Protein AF-A0A834J464-F1 (afdb_monomer_lite)

Secondary structure (DSSP, 8-state):
-HHHHHHHHHHHHHHHHHHHHHHHHHHTT--TTS--HHHHHHHHHHHHHHHHHHHHHHHHS---HHHHHHHHHHHHHHHHHHHHHHHHHHTHHHHHHHHHHHHHHHHH---SSHHHHHHHHHHTTHHHHHHHHHHHHHHHHHHHHHHHHHHHHHHHHTS-------SGGGTHHHHHHHHHHHHHHHHHHH--

Sequence (192 aa):
MEKDSIEEVGIANVQRSFLWSSRLLRCMGVWPLKNYFPIFLFFFTYLSIHCSLTLAQLFSAPKTMENVISNVAENILLTMTLTKITITRINREALRKLFLEIKEYALTEKYETAEEKLTFLNYTKLPPFFIAMIGCSMSLEEVLYYSSRLMEGIESGILSYTDTCSCIHLQACNSCQTVLIFLIRLSATIRN

Organism: Vespula vulgaris (NCBI:txid7454)

Structure (mmCIF, N/CA/C/O backbone):
data_AF-A0A834J464-F1
#
_entry.id   AF-A0A834J464-F1
#
loop_
_atom_site.group_PDB
_atom_site.id
_atom_site.type_symbol
_atom_site.label_atom_id
_atom_site.label_alt_id
_atom_site.label_comp_id
_atom_site.label_asym_id
_atom_site.label_entity_id
_atom_site.label_seq_id
_atom_site.pdbx_PDB_ins_code
_atom_site.Cartn_x
_atom_site.Cartn_y
_atom_site.Cartn_z
_atom_site.occupancy
_atom_site.B_iso_or_equiv
_atom_site.auth_seq_id
_atom_site.auth_comp_id
_atom_site.auth_asym_id
_atom_site.auth_atom_id
_atom_site.pdbx_PDB_model_num
ATOM 1 N N . MET A 1 1 ? -21.422 21.476 24.548 1.00 51.22 1 MET A N 1
ATOM 2 C CA . MET A 1 1 ? -21.428 22.183 23.251 1.00 51.22 1 MET A CA 1
ATOM 3 C C . MET A 1 1 ? -20.084 22.112 22.536 1.00 51.22 1 MET A C 1
ATOM 5 O O . MET A 1 1 ? -20.049 21.499 21.486 1.00 51.22 1 MET A O 1
ATOM 9 N N . GLU A 1 2 ? -18.976 22.648 23.067 1.00 58.34 2 GLU A N 1
ATOM 10 C CA . GLU A 1 2 ? -17.661 22.533 22.387 1.00 58.34 2 GLU A CA 1
ATOM 11 C C . GLU A 1 2 ? -17.033 21.129 22.483 1.00 58.34 2 GLU A C 1
ATOM 13 O O . GLU A 1 2 ? -16.322 20.687 21.590 1.00 58.34 2 GLU A O 1
ATOM 18 N N . LYS A 1 3 ? -17.343 20.382 23.547 1.00 58.94 3 LYS A N 1
ATOM 19 C CA . LYS A 1 3 ? -16.858 19.004 23.720 1.00 58.94 3 LYS A CA 1
ATOM 20 C C . LYS A 1 3 ? -17.533 18.015 22.757 1.00 58.94 3 LYS A C 1
ATOM 22 O O . LYS A 1 3 ? -16.874 17.103 22.272 1.00 58.94 3 LYS A O 1
ATOM 27 N N . ASP A 1 4 ? -18.805 18.258 22.441 1.00 60.88 4 ASP A N 1
ATOM 28 C CA . ASP A 1 4 ? -19.622 17.397 21.576 1.00 60.88 4 ASP A CA 1
ATOM 29 C C . ASP A 1 4 ? -19.244 17.569 20.093 1.00 60.88 4 ASP A C 1
ATOM 31 O O . ASP A 1 4 ? -19.208 16.601 19.339 1.00 60.88 4 ASP A O 1
ATOM 35 N N . SER A 1 5 ? -18.859 18.784 19.678 1.00 63.22 5 SER A N 1
ATOM 36 C CA . SER A 1 5 ? -18.420 19.048 18.300 1.00 63.22 5 SER A CA 1
ATOM 37 C C . SER A 1 5 ? -17.050 18.441 17.982 1.00 63.22 5 SER A C 1
ATOM 39 O O . SER A 1 5 ? -16.821 17.966 16.870 1.00 63.22 5 SER A O 1
ATOM 41 N N . ILE A 1 6 ? -16.126 18.415 18.948 1.00 68.31 6 ILE A N 1
ATOM 42 C CA . ILE A 1 6 ? -14.796 17.805 18.775 1.00 68.31 6 ILE A CA 1
ATOM 43 C C . ILE A 1 6 ? -14.910 16.287 18.593 1.00 68.31 6 ILE A C 1
ATOM 45 O O . ILE A 1 6 ? -14.170 15.693 17.804 1.00 68.31 6 ILE A O 1
ATOM 49 N N . GLU A 1 7 ? -15.837 15.668 19.314 1.00 69.50 7 GLU A N 1
ATOM 50 C CA . GLU A 1 7 ? -16.115 14.241 19.233 1.00 69.50 7 GLU A CA 1
ATOM 51 C C . GLU A 1 7 ? -16.725 13.844 17.885 1.00 69.50 7 GLU A C 1
ATOM 53 O O . GLU A 1 7 ? -16.204 12.949 17.214 1.00 69.50 7 GLU A O 1
ATOM 58 N N . GLU A 1 8 ? -17.750 14.568 17.434 1.00 71.94 8 GLU A N 1
ATOM 59 C CA . GLU A 1 8 ? -18.397 14.317 16.145 1.00 71.94 8 GLU A CA 1
ATOM 60 C C . GLU A 1 8 ? -17.400 14.443 14.975 1.00 71.94 8 GLU A C 1
ATOM 62 O O . GLU A 1 8 ? -17.332 13.582 14.089 1.00 71.94 8 GLU A O 1
ATOM 67 N N . VAL A 1 9 ? -16.533 15.462 15.018 1.00 73.62 9 VAL A N 1
ATOM 68 C CA . VAL A 1 9 ? -15.454 15.659 14.035 1.00 73.62 9 VAL A CA 1
ATOM 69 C C . VAL A 1 9 ? -14.420 14.528 14.091 1.00 73.62 9 VAL A C 1
ATOM 71 O O . VAL A 1 9 ? -13.913 14.093 13.052 1.00 73.62 9 VAL A O 1
ATOM 74 N N . GLY A 1 10 ? -14.098 14.026 15.283 1.00 70.81 10 GLY A N 1
ATOM 75 C CA . GLY A 1 10 ? -13.187 12.900 15.464 1.00 70.81 10 GLY A CA 1
ATOM 76 C C . GLY A 1 10 ? -13.692 11.627 14.794 1.00 70.81 10 GLY A C 1
ATOM 77 O O . GLY A 1 10 ? -12.977 11.037 13.980 1.00 70.81 10 GLY A O 1
ATOM 78 N N . ILE A 1 11 ? -14.942 11.250 15.064 1.00 73.06 11 ILE A N 1
ATOM 79 C CA . ILE A 1 11 ? -15.581 10.056 14.493 1.00 73.06 11 ILE A CA 1
ATOM 80 C C . ILE A 1 11 ? -15.679 10.173 12.964 1.00 73.06 11 ILE A C 1
ATOM 82 O O . ILE A 1 11 ? -15.339 9.227 12.242 1.00 73.06 11 ILE A O 1
ATOM 86 N N . ALA A 1 12 ? -16.048 11.348 12.443 1.00 77.25 12 ALA A N 1
ATOM 87 C CA . ALA A 1 12 ? -16.080 11.605 11.002 1.00 77.25 12 ALA A CA 1
ATOM 88 C C . ALA A 1 12 ? -14.697 11.427 10.340 1.00 77.25 12 ALA A C 1
ATOM 90 O O . ALA A 1 12 ? -14.591 10.867 9.242 1.00 77.25 12 ALA A O 1
ATOM 91 N N . ASN A 1 13 ? -13.618 11.835 11.016 1.00 75.62 13 ASN A N 1
ATOM 92 C CA . ASN A 1 13 ? -12.248 11.649 10.532 1.00 75.62 13 ASN A CA 1
ATOM 93 C C . ASN A 1 13 ? -11.803 10.177 10.538 1.00 75.62 13 ASN A C 1
ATOM 95 O O . ASN A 1 13 ? -11.143 9.753 9.579 1.00 75.62 13 ASN A O 1
ATOM 99 N N . VAL A 1 14 ? -12.203 9.378 11.542 1.00 74.00 14 VAL A N 1
ATOM 100 C CA . VAL A 1 14 ? -11.990 7.913 11.542 1.00 74.00 14 VAL A CA 1
ATOM 101 C C . VAL A 1 14 ? -12.625 7.313 10.286 1.00 74.00 14 VAL A C 1
ATOM 103 O O . VAL A 1 14 ? -11.970 6.608 9.512 1.00 74.00 14 VAL A O 1
ATOM 106 N N . GLN A 1 15 ? -13.905 7.622 10.058 1.00 79.06 15 GLN A N 1
ATOM 107 C CA . GLN A 1 15 ? -14.685 7.069 8.953 1.00 79.06 15 GLN A CA 1
ATOM 108 C C . GLN A 1 15 ? -14.104 7.467 7.597 1.00 79.06 15 GLN A C 1
ATOM 110 O O . GLN A 1 15 ? -13.970 6.625 6.706 1.00 79.06 15 GLN A O 1
ATOM 115 N N . ARG A 1 16 ? -13.707 8.735 7.447 1.00 79.12 16 ARG A N 1
ATOM 116 C CA . ARG A 1 16 ? -13.077 9.252 6.230 1.00 79.12 16 ARG A CA 1
ATOM 117 C C . ARG A 1 16 ? -11.750 8.547 5.954 1.00 79.12 16 ARG A C 1
ATOM 119 O O . ARG A 1 16 ? -11.542 8.066 4.841 1.00 79.12 16 ARG A O 1
ATOM 126 N N . SER A 1 17 ? -10.881 8.426 6.954 1.00 75.81 17 SER A N 1
ATOM 127 C CA . SER A 1 17 ? -9.580 7.754 6.817 1.00 75.81 17 SER A CA 1
ATOM 128 C C . SER A 1 17 ? -9.744 6.283 6.439 1.00 75.81 17 SER A C 1
ATOM 130 O O . SER A 1 17 ? -9.072 5.782 5.531 1.00 75.81 17 SER A O 1
ATOM 132 N N . PHE A 1 18 ? -10.701 5.603 7.070 1.00 78.19 18 PHE A N 1
ATOM 133 C CA . PHE A 1 18 ? -11.043 4.224 6.753 1.00 78.19 18 PHE A CA 1
ATOM 134 C C . PHE A 1 18 ? -11.598 4.080 5.331 1.00 78.19 18 PHE A C 1
ATOM 136 O O . PHE A 1 18 ? -11.204 3.165 4.609 1.00 78.19 18 PHE A O 1
ATOM 143 N N . LEU A 1 19 ? -12.465 4.994 4.887 1.00 81.38 19 LEU A N 1
ATOM 144 C CA . LEU A 1 19 ? -13.024 4.991 3.535 1.00 81.38 19 LEU A CA 1
ATOM 145 C C . LEU A 1 19 ? -11.939 5.178 2.469 1.00 81.38 19 LEU A C 1
ATOM 147 O O . LEU A 1 19 ? -11.927 4.446 1.479 1.00 81.38 19 LEU A O 1
ATOM 151 N N . TRP A 1 20 ? -11.021 6.125 2.666 1.00 75.44 20 TRP A N 1
ATOM 152 C CA . TRP A 1 20 ? -9.911 6.366 1.742 1.00 75.44 20 TRP A CA 1
ATOM 153 C C . TRP A 1 20 ? -8.958 5.178 1.672 1.00 75.44 20 TRP A C 1
ATOM 155 O O . TRP A 1 20 ? -8.660 4.691 0.581 1.00 75.44 20 TRP A O 1
ATOM 165 N N . SER A 1 21 ? -8.571 4.645 2.830 1.00 78.56 21 SER A N 1
ATOM 166 C CA . SER A 1 21 ? -7.720 3.455 2.918 1.00 78.56 21 SER A CA 1
ATOM 167 C C . SER A 1 21 ? -8.393 2.243 2.265 1.00 78.56 21 SER A C 1
ATOM 169 O O . SER A 1 21 ? -7.759 1.498 1.518 1.00 78.56 21 SER A O 1
ATOM 171 N N . SER A 1 22 ? -9.706 2.092 2.472 1.00 78.75 22 SER A N 1
ATOM 172 C CA . SER A 1 22 ? -10.529 1.060 1.840 1.00 78.75 22 SER A CA 1
ATOM 173 C C . SER A 1 22 ? -10.553 1.185 0.331 1.00 78.75 22 SER A C 1
ATOM 175 O O . SER A 1 22 ? -10.376 0.185 -0.360 1.00 78.75 22 SER A O 1
ATOM 177 N N . ARG A 1 23 ? -10.736 2.397 -0.199 1.00 79.38 23 ARG A N 1
ATOM 178 C CA . ARG A 1 23 ? -10.746 2.641 -1.644 1.00 79.38 23 ARG A CA 1
ATOM 179 C C . ARG A 1 23 ? -9.396 2.304 -2.272 1.00 79.38 23 ARG A C 1
ATOM 181 O O . ARG A 1 23 ? -9.382 1.536 -3.228 1.00 79.38 23 ARG A O 1
ATOM 188 N N . LEU A 1 24 ? -8.290 2.783 -1.702 1.00 73.06 24 LEU A N 1
ATOM 189 C CA . LEU A 1 24 ? -6.939 2.530 -2.221 1.00 73.06 24 LEU A CA 1
ATOM 190 C C . LEU A 1 24 ? -6.596 1.034 -2.230 1.00 73.06 24 LEU A C 1
ATOM 192 O O . LEU A 1 24 ? -6.260 0.464 -3.269 1.00 73.06 24 LEU A O 1
ATOM 196 N N . LEU A 1 25 ? -6.770 0.362 -1.093 1.00 75.56 25 LEU A N 1
ATOM 197 C CA . LEU A 1 25 ? -6.473 -1.066 -0.974 1.00 75.56 25 LEU A CA 1
ATOM 198 C C . LEU A 1 25 ? -7.442 -1.937 -1.783 1.00 75.56 25 LEU A C 1
ATOM 200 O O . LEU A 1 25 ? -7.075 -3.031 -2.210 1.00 75.56 25 LEU A O 1
ATOM 204 N N . ARG A 1 26 ? -8.679 -1.483 -2.011 1.00 78.00 26 ARG A N 1
ATOM 205 C CA . ARG A 1 26 ? -9.646 -2.177 -2.872 1.00 78.00 26 ARG A CA 1
ATOM 206 C C . ARG A 1 26 ? -9.304 -2.023 -4.348 1.00 78.00 26 ARG A C 1
ATOM 208 O O . ARG A 1 26 ? -9.445 -3.006 -5.067 1.00 78.00 26 ARG A O 1
ATOM 215 N N . CYS A 1 27 ? -8.825 -0.854 -4.777 1.00 71.44 27 CYS A N 1
ATOM 216 C CA . CYS A 1 27 ? -8.295 -0.651 -6.126 1.00 71.44 27 CYS A CA 1
ATOM 217 C C . CYS A 1 27 ? -7.134 -1.609 -6.407 1.00 71.44 27 CYS A C 1
ATOM 219 O O . CYS A 1 27 ? -7.156 -2.278 -7.428 1.00 71.44 27 CYS A O 1
ATOM 221 N N . MET A 1 28 ? -6.204 -1.776 -5.463 1.00 67.75 28 MET A N 1
ATOM 222 C CA . MET A 1 28 ? -5.104 -2.748 -5.580 1.00 67.75 28 MET A CA 1
ATOM 223 C C . MET A 1 28 ? -5.540 -4.212 -5.362 1.00 67.75 28 MET A C 1
ATOM 225 O O . MET A 1 28 ? -4.741 -5.138 -5.480 1.00 67.75 28 MET A O 1
ATOM 229 N N . GLY A 1 29 ? -6.801 -4.452 -4.990 1.00 73.69 29 GLY A N 1
ATOM 230 C CA . GLY A 1 29 ? -7.315 -5.782 -4.674 1.00 73.69 29 GLY A CA 1
ATOM 231 C C . GLY A 1 29 ? -6.761 -6.389 -3.381 1.00 73.69 29 GLY A C 1
ATOM 232 O O . GLY A 1 29 ? -6.979 -7.570 -3.148 1.00 73.69 29 GLY A O 1
ATOM 233 N N . VAL A 1 30 ? -6.068 -5.638 -2.522 1.00 78.38 30 VAL A N 1
ATOM 234 C CA . VAL A 1 30 ? -5.423 -6.126 -1.281 1.00 78.38 30 VAL A CA 1
ATOM 235 C C . VAL A 1 30 ? -6.331 -5.972 -0.045 1.00 78.38 30 VAL A C 1
ATOM 237 O O . VAL A 1 30 ? -6.006 -6.442 1.041 1.00 78.38 30 VAL A O 1
ATOM 240 N N . TRP A 1 31 ? -7.505 -5.349 -0.191 1.00 78.25 31 TRP A N 1
ATOM 241 C CA . TRP A 1 31 ? -8.399 -5.048 0.932 1.00 78.25 31 TRP A CA 1
ATOM 242 C C . TRP A 1 31 ? -8.771 -6.284 1.785 1.00 78.25 31 TRP A C 1
ATOM 244 O O . TRP A 1 31 ? -9.315 -7.259 1.257 1.00 78.25 31 TRP A O 1
ATOM 254 N N . PRO A 1 32 ? -8.556 -6.257 3.117 1.00 71.19 32 PRO A N 1
ATOM 255 C CA . PRO A 1 32 ? -8.724 -7.438 3.959 1.00 71.19 32 PRO A CA 1
ATOM 256 C C . PRO A 1 32 ? -10.185 -7.871 4.138 1.00 71.19 32 PRO A C 1
ATOM 258 O O . PRO A 1 32 ? -10.465 -9.070 4.178 1.00 71.19 32 PRO A O 1
ATOM 261 N N . LEU A 1 33 ? -11.138 -6.934 4.178 1.00 70.31 33 LEU A N 1
ATOM 262 C CA . LEU A 1 33 ? -12.542 -7.242 4.493 1.00 70.31 33 LEU A CA 1
ATOM 263 C C . LEU A 1 33 ? -13.317 -7.903 3.346 1.00 70.31 33 LEU A C 1
ATOM 265 O O . LEU A 1 33 ? -14.321 -8.560 3.598 1.00 70.31 33 LEU A O 1
ATOM 269 N N . LYS A 1 34 ? -12.876 -7.763 2.091 1.00 71.31 34 LYS A N 1
ATOM 270 C CA . LYS A 1 34 ? -13.539 -8.399 0.945 1.00 71.31 34 LYS A CA 1
ATOM 271 C C . LYS A 1 34 ? -12.509 -8.909 -0.048 1.00 71.31 34 LYS A C 1
ATOM 273 O O . LYS A 1 34 ? -11.662 -8.151 -0.504 1.00 71.31 34 LYS A O 1
ATOM 278 N N . ASN A 1 35 ? -12.593 -10.197 -0.377 1.00 68.44 35 ASN A N 1
ATOM 279 C CA . ASN A 1 35 ? -11.627 -10.820 -1.269 1.00 68.44 35 ASN A CA 1
ATOM 280 C C . ASN A 1 35 ? -11.938 -10.449 -2.721 1.00 68.44 35 ASN A C 1
ATOM 282 O O . ASN A 1 35 ? -12.962 -10.863 -3.259 1.00 68.44 35 ASN A O 1
ATOM 286 N N . TYR A 1 36 ? -11.037 -9.708 -3.356 1.00 74.12 36 TYR A N 1
ATOM 287 C CA . TYR A 1 36 ? -11.054 -9.474 -4.798 1.00 74.12 36 TYR A CA 1
ATOM 288 C C . TYR A 1 36 ? -9.878 -10.212 -5.431 1.00 74.12 36 TYR A C 1
ATOM 290 O O . TYR A 1 36 ? -8.878 -9.610 -5.813 1.00 74.12 36 TYR A O 1
ATOM 298 N N . PHE A 1 37 ? -9.986 -11.541 -5.486 1.00 76.06 37 PHE A N 1
ATOM 299 C CA . PHE A 1 37 ? -8.953 -12.406 -6.054 1.00 76.06 37 PHE A CA 1
ATOM 300 C C . PHE A 1 37 ? -8.547 -12.043 -7.499 1.00 76.06 37 PHE A C 1
ATOM 302 O O . PHE A 1 37 ? -7.346 -11.926 -7.730 1.00 76.06 37 PHE A O 1
ATOM 309 N N . PRO A 1 38 ? -9.469 -11.778 -8.454 1.00 78.44 38 PRO A N 1
ATOM 310 C CA . PRO A 1 38 ? -9.065 -11.487 -9.834 1.00 78.44 38 PRO A CA 1
ATOM 311 C C . PRO A 1 38 ? -8.317 -10.155 -9.970 1.00 78.44 38 PRO A C 1
ATOM 313 O O . PRO A 1 38 ? -7.338 -10.074 -10.701 1.00 78.44 38 PRO A O 1
ATOM 316 N N . ILE A 1 39 ? -8.731 -9.128 -9.220 1.00 80.81 39 ILE A N 1
ATOM 317 C CA . ILE A 1 39 ? -8.074 -7.811 -9.226 1.00 80.81 39 ILE A CA 1
ATOM 318 C C . ILE A 1 39 ? -6.657 -7.933 -8.663 1.00 80.81 39 ILE A C 1
ATOM 320 O O . ILE A 1 39 ? -5.705 -7.431 -9.246 1.00 80.81 39 ILE A O 1
ATOM 324 N N . PHE A 1 40 ? -6.504 -8.658 -7.556 1.00 81.38 40 PHE A N 1
ATOM 325 C CA . PHE A 1 40 ? -5.192 -8.913 -6.979 1.00 81.38 40 PHE A CA 1
ATOM 326 C C . PHE A 1 40 ? -4.278 -9.697 -7.912 1.00 81.38 40 PHE A C 1
ATOM 328 O O . PHE A 1 40 ? -3.120 -9.328 -8.054 1.00 81.38 40 PHE A O 1
ATOM 335 N N . LEU A 1 41 ? -4.788 -10.751 -8.553 1.00 83.88 41 LEU A N 1
ATOM 336 C CA . LEU A 1 41 ? -3.996 -11.542 -9.486 1.00 83.88 41 LEU A CA 1
ATOM 337 C C . LEU A 1 41 ? -3.508 -10.676 -10.654 1.00 83.88 41 LEU A C 1
ATOM 339 O O . LEU A 1 41 ? -2.336 -10.745 -11.013 1.00 83.88 41 LEU A O 1
ATOM 343 N N . PHE A 1 42 ? -4.370 -9.810 -11.190 1.00 85.69 42 PHE A N 1
ATOM 344 C CA . PHE A 1 42 ? -3.992 -8.849 -12.224 1.00 85.69 42 PHE A CA 1
ATOM 345 C C . PHE A 1 42 ? -2.849 -7.926 -11.767 1.00 85.69 42 PHE A C 1
ATOM 347 O O . PHE A 1 42 ? -1.805 -7.886 -12.410 1.00 85.69 42 PHE A O 1
ATOM 354 N N . PHE A 1 43 ? -2.988 -7.248 -10.624 1.00 82.00 43 PHE A N 1
ATOM 355 C CA . PHE A 1 43 ? -1.931 -6.358 -10.122 1.00 82.00 43 PHE A CA 1
ATOM 356 C C . PHE A 1 43 ? -0.646 -7.098 -9.740 1.00 82.00 43 PHE A C 1
ATOM 358 O O . PHE A 1 43 ? 0.449 -6.598 -9.984 1.00 82.00 43 PHE A O 1
ATOM 365 N N . PHE A 1 44 ? -0.763 -8.290 -9.158 1.00 84.38 44 PHE A N 1
ATOM 366 C CA . PHE A 1 44 ? 0.383 -9.097 -8.760 1.00 84.38 44 PHE A CA 1
ATOM 367 C C . PHE A 1 44 ? 1.176 -9.566 -9.981 1.00 84.38 44 PHE A C 1
ATOM 369 O O . PHE A 1 44 ? 2.377 -9.335 -10.049 1.00 84.38 44 PHE A O 1
ATOM 376 N N . THR A 1 45 ? 0.501 -10.148 -10.976 1.00 87.31 45 THR A N 1
ATOM 377 C CA . THR A 1 45 ? 1.144 -10.570 -12.231 1.00 87.31 45 THR A CA 1
ATOM 378 C C . THR A 1 45 ? 1.754 -9.390 -12.984 1.00 87.31 45 THR A C 1
ATOM 380 O O . THR A 1 45 ? 2.891 -9.499 -13.435 1.00 87.31 45 THR A O 1
ATOM 383 N N . TYR A 1 46 ? 1.065 -8.246 -13.046 1.00 85.31 46 TYR A N 1
ATOM 384 C CA . TYR A 1 46 ? 1.604 -7.010 -13.614 1.00 85.31 46 TYR A CA 1
ATOM 385 C C . TYR A 1 46 ? 2.921 -6.601 -12.938 1.00 85.31 46 TYR A C 1
ATOM 387 O O . TYR A 1 46 ? 3.935 -6.428 -13.613 1.00 85.31 46 TYR A O 1
ATOM 395 N N . LEU A 1 47 ? 2.946 -6.526 -11.603 1.00 84.00 47 LEU A N 1
ATOM 396 C CA . LEU A 1 47 ? 4.158 -6.183 -10.853 1.00 84.00 47 LEU A CA 1
ATOM 397 C C . LEU A 1 47 ? 5.269 -7.231 -11.011 1.00 84.00 47 LEU A C 1
ATOM 399 O O . LEU A 1 47 ? 6.438 -6.865 -11.096 1.00 84.00 47 LEU A O 1
ATOM 403 N N . SER A 1 48 ? 4.934 -8.522 -11.088 1.00 86.19 48 SER A N 1
ATOM 404 C CA . SER A 1 48 ? 5.913 -9.590 -11.328 1.00 86.19 48 SER A CA 1
ATOM 405 C C . SER A 1 48 ? 6.553 -9.503 -12.715 1.00 86.19 48 SER A C 1
ATOM 407 O O . SER A 1 48 ? 7.764 -9.692 -12.839 1.00 86.19 48 SER A O 1
ATOM 409 N N . ILE A 1 49 ? 5.772 -9.182 -13.751 1.00 88.56 49 ILE A N 1
ATOM 410 C CA . ILE A 1 49 ? 6.291 -8.953 -15.107 1.00 88.56 49 ILE A CA 1
ATOM 411 C C . ILE A 1 49 ? 7.231 -7.747 -15.101 1.00 88.56 49 ILE A C 1
ATOM 413 O O . ILE A 1 49 ? 8.349 -7.846 -15.603 1.00 88.56 49 ILE A O 1
ATOM 417 N N . HIS A 1 50 ? 6.820 -6.642 -14.473 1.00 82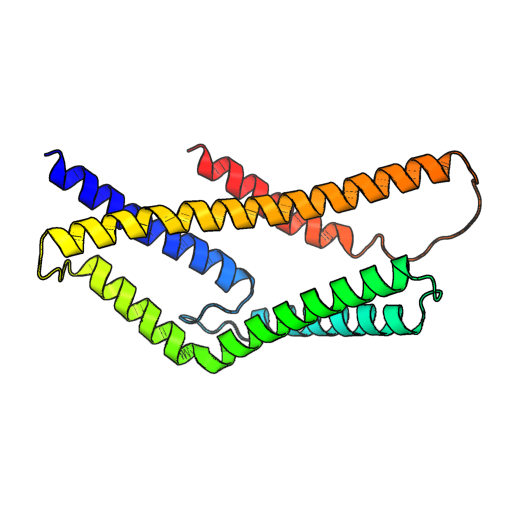.56 50 HIS A N 1
ATOM 418 C CA . HIS A 1 50 ? 7.652 -5.446 -14.344 1.00 82.56 50 HIS A CA 1
ATOM 419 C C . HIS A 1 50 ? 8.969 -5.727 -13.617 1.00 82.56 50 HIS A C 1
ATOM 421 O O . HIS A 1 50 ? 10.023 -5.362 -14.124 1.00 82.56 50 HIS A O 1
ATOM 427 N N . CYS A 1 51 ? 8.926 -6.448 -12.496 1.00 84.19 51 CYS A N 1
ATOM 428 C CA . CYS A 1 51 ? 10.123 -6.838 -11.754 1.00 84.19 51 CYS A CA 1
ATOM 429 C C . CYS A 1 51 ? 11.061 -7.737 -12.581 1.00 84.19 51 CYS A C 1
ATOM 431 O O . CYS A 1 51 ? 12.279 -7.633 -12.478 1.00 84.19 51 CYS A O 1
ATOM 433 N N . SER A 1 52 ? 10.505 -8.621 -13.416 1.00 87.38 52 SER A N 1
ATOM 434 C CA . SER A 1 52 ? 11.302 -9.484 -14.301 1.00 87.38 52 SER A CA 1
ATOM 435 C C . SER A 1 52 ? 11.970 -8.676 -15.417 1.00 87.38 52 SER 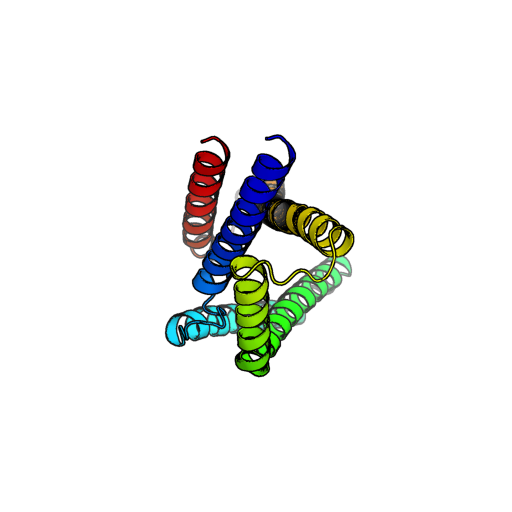A C 1
ATOM 437 O O . SER A 1 52 ? 13.119 -8.938 -15.772 1.00 87.38 52 SER A O 1
ATOM 439 N N . LEU A 1 53 ? 11.268 -7.670 -15.948 1.00 84.94 53 LEU A N 1
ATOM 440 C CA . LEU A 1 53 ? 11.780 -6.780 -16.987 1.00 84.94 53 LEU A CA 1
ATOM 441 C C . LEU A 1 53 ? 12.913 -5.886 -16.466 1.00 84.94 53 LEU A C 1
ATOM 443 O O . LEU A 1 53 ? 13.959 -5.805 -17.108 1.00 84.94 53 LEU A O 1
ATOM 447 N N . THR A 1 54 ? 12.750 -5.276 -15.290 1.00 81.06 54 THR A N 1
ATOM 448 C CA . THR A 1 54 ? 13.794 -4.450 -14.656 1.00 81.06 54 THR A CA 1
ATOM 449 C C . THR A 1 54 ? 15.011 -5.275 -14.246 1.00 81.06 54 THR A C 1
ATOM 451 O O . THR A 1 54 ? 16.147 -4.799 -14.302 1.00 81.06 54 THR A O 1
ATOM 454 N N . LEU A 1 55 ? 14.811 -6.542 -13.882 1.00 84.38 55 LEU A N 1
ATOM 455 C CA . LEU A 1 55 ? 15.906 -7.473 -13.631 1.00 84.38 55 LEU A CA 1
ATOM 456 C C . LEU A 1 55 ? 16.665 -7.806 -14.929 1.00 84.38 55 LEU A C 1
ATOM 458 O O . LEU A 1 55 ? 17.893 -7.795 -14.949 1.00 84.38 55 LEU A O 1
ATOM 462 N N . ALA A 1 56 ? 15.955 -8.056 -16.032 1.00 84.31 56 ALA A N 1
ATOM 463 C CA . ALA A 1 56 ? 16.572 -8.298 -17.338 1.00 84.31 56 ALA A CA 1
ATOM 464 C C . ALA A 1 56 ? 17.356 -7.073 -17.846 1.00 84.31 56 ALA A C 1
ATOM 466 O O . ALA A 1 56 ? 18.446 -7.219 -18.409 1.00 84.31 56 ALA A O 1
ATOM 467 N N . GLN A 1 57 ? 16.838 -5.867 -17.599 1.00 80.81 57 GLN A N 1
ATOM 468 C CA . GLN A 1 57 ? 17.534 -4.614 -17.888 1.00 80.81 57 GLN A CA 1
ATOM 4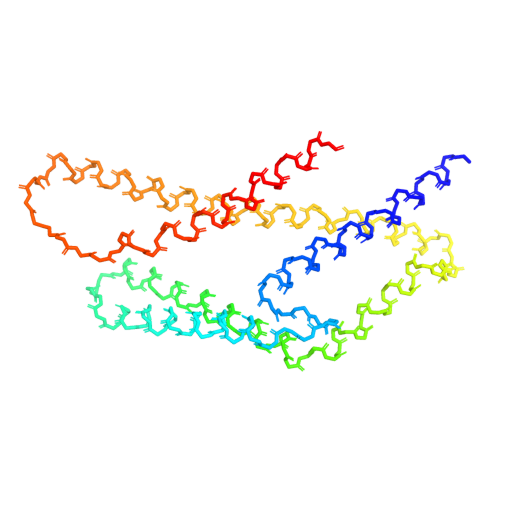69 C C . GLN A 1 57 ? 18.817 -4.474 -17.068 1.00 80.81 57 GLN A C 1
ATOM 471 O O . GLN A 1 57 ? 19.836 -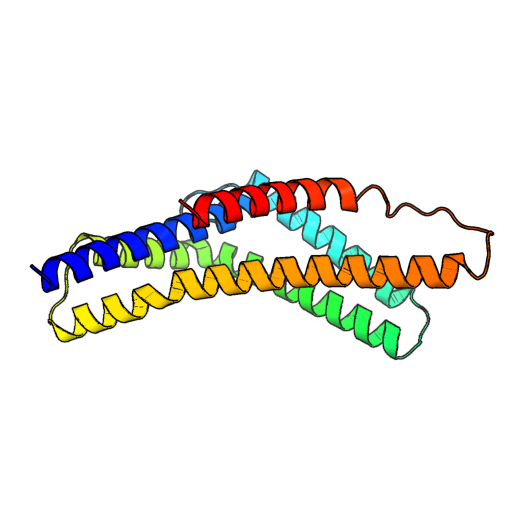4.087 -17.629 1.00 80.81 57 GLN A O 1
ATOM 476 N N . LEU A 1 58 ? 18.820 -4.867 -15.791 1.00 81.25 58 LEU A N 1
ATOM 477 C CA . LEU A 1 58 ? 20.031 -4.850 -14.966 1.00 81.25 58 LEU A CA 1
ATOM 478 C C . LEU A 1 58 ? 21.152 -5.727 -15.553 1.00 81.25 58 LEU A C 1
ATOM 480 O O . LEU A 1 58 ? 22.313 -5.325 -15.534 1.00 81.25 58 LEU A O 1
ATOM 484 N N . PHE A 1 59 ? 20.816 -6.897 -16.103 1.00 80.94 59 PHE A N 1
ATOM 485 C CA . PHE A 1 59 ? 21.802 -7.786 -16.733 1.00 80.94 59 PHE A CA 1
ATOM 486 C C . PHE A 1 59 ? 22.265 -7.317 -18.120 1.00 80.94 59 PHE A C 1
ATOM 488 O O . PHE A 1 59 ? 23.376 -7.653 -18.531 1.00 80.94 59 PHE A O 1
ATOM 495 N N . SER A 1 60 ? 21.427 -6.559 -18.833 1.00 80.12 60 SER A N 1
ATOM 496 C CA . SER A 1 60 ? 21.673 -6.143 -20.224 1.00 80.12 60 SER A CA 1
ATOM 497 C C . SER A 1 60 ? 22.220 -4.716 -20.355 1.00 80.12 60 SER A C 1
ATOM 499 O O . SER A 1 60 ? 22.727 -4.350 -21.414 1.00 80.12 60 SER A O 1
ATOM 501 N N . ALA A 1 61 ? 22.103 -3.894 -19.309 1.00 74.56 61 ALA A N 1
ATOM 502 C CA . ALA A 1 61 ? 22.493 -2.489 -19.331 1.00 74.56 61 ALA A CA 1
ATOM 503 C C . ALA A 1 61 ? 24.023 -2.299 -19.416 1.00 74.56 61 ALA A C 1
ATOM 505 O O . ALA A 1 61 ? 24.792 -3.105 -18.881 1.00 74.56 61 ALA A O 1
ATOM 506 N N . PRO A 1 62 ? 24.491 -1.206 -20.053 1.00 71.69 62 PRO A N 1
ATOM 507 C CA . PRO A 1 62 ? 25.904 -0.852 -20.061 1.00 71.69 62 PRO A CA 1
ATOM 508 C C . PRO A 1 62 ? 26.411 -0.650 -18.628 1.00 71.69 62 PRO A C 1
ATOM 510 O O . PRO A 1 62 ? 25.744 -0.032 -17.800 1.00 71.69 62 PRO A O 1
ATOM 513 N N . LYS A 1 63 ? 27.609 -1.174 -18.345 1.00 76.44 63 LYS A N 1
ATOM 514 C CA . LYS A 1 63 ? 28.220 -1.240 -17.003 1.00 76.44 63 LYS A CA 1
ATOM 515 C C . LYS A 1 63 ? 28.768 0.109 -16.509 1.00 76.44 63 LYS A C 1
ATOM 517 O O . LYS A 1 63 ? 29.866 0.166 -15.958 1.00 76.44 63 LYS A O 1
ATOM 522 N N . THR A 1 64 ? 28.041 1.200 -16.720 1.00 83.38 64 THR A N 1
ATOM 523 C CA . THR A 1 64 ? 28.331 2.475 -16.057 1.00 83.38 64 THR A CA 1
ATOM 524 C C . THR A 1 64 ? 27.771 2.437 -14.637 1.00 83.38 64 THR A C 1
ATOM 526 O O . THR A 1 64 ? 26.694 1.893 -14.392 1.00 83.38 64 THR A O 1
ATOM 529 N N . MET A 1 65 ? 28.517 2.987 -13.676 1.00 80.44 65 MET A N 1
ATOM 530 C CA . MET A 1 65 ? 28.157 2.922 -12.254 1.00 80.44 65 MET A CA 1
ATOM 531 C C . MET A 1 65 ? 26.781 3.547 -11.973 1.00 80.44 65 MET A C 1
ATOM 533 O O . MET A 1 65 ? 26.001 2.983 -11.213 1.00 80.44 65 MET A O 1
ATOM 537 N N . GLU A 1 66 ? 26.455 4.654 -12.642 1.00 81.12 66 GLU A N 1
ATOM 538 C CA . GLU A 1 66 ? 25.172 5.356 -12.506 1.00 81.12 66 GLU A CA 1
ATOM 539 C C . GLU A 1 66 ? 23.980 4.490 -12.940 1.00 81.12 66 GLU A C 1
ATOM 541 O O . GLU A 1 66 ? 23.019 4.337 -12.185 1.00 81.12 66 GLU A O 1
ATOM 546 N N . ASN A 1 67 ? 24.075 3.828 -14.098 1.00 75.31 67 ASN A N 1
ATOM 547 C CA . ASN A 1 67 ? 23.006 2.959 -14.599 1.00 75.31 67 ASN A CA 1
ATOM 548 C C . ASN A 1 67 ? 22.818 1.716 -13.727 1.00 75.31 67 ASN A C 1
ATOM 550 O O . ASN A 1 67 ? 21.691 1.276 -13.505 1.00 75.31 67 ASN A O 1
ATOM 554 N N . VAL A 1 68 ? 23.909 1.148 -13.206 1.00 83.00 68 VAL A N 1
ATOM 555 C CA . VAL A 1 68 ? 23.831 0.001 -12.293 1.00 83.00 68 VAL A CA 1
ATOM 556 C C . VAL A 1 68 ? 23.129 0.399 -10.996 1.00 83.00 68 VAL A C 1
ATOM 558 O O . VAL A 1 68 ? 22.240 -0.322 -10.548 1.00 83.00 68 VAL A O 1
ATOM 561 N N . ILE A 1 69 ? 23.478 1.549 -10.410 1.00 84.75 69 ILE A N 1
ATOM 562 C CA . ILE A 1 69 ? 22.860 2.024 -9.165 1.00 84.75 69 ILE A CA 1
ATOM 563 C C . ILE A 1 69 ? 21.366 2.300 -9.368 1.00 84.75 69 ILE A C 1
ATOM 565 O O . ILE A 1 69 ? 20.565 1.823 -8.564 1.00 84.75 69 ILE A O 1
ATOM 569 N N . SER A 1 70 ? 20.984 2.997 -10.445 1.00 79.69 70 SER A N 1
ATOM 570 C CA . SER A 1 70 ? 19.573 3.292 -10.741 1.00 79.69 70 SER A CA 1
ATOM 571 C C . SER A 1 70 ? 18.754 2.010 -10.910 1.00 79.69 70 SER A C 1
ATOM 573 O O . SER A 1 70 ? 17.749 1.811 -10.228 1.00 79.69 70 SER A O 1
ATOM 575 N N . ASN A 1 71 ? 19.240 1.071 -11.727 1.00 80.75 71 ASN A N 1
ATOM 576 C CA . ASN A 1 71 ? 18.541 -0.189 -11.984 1.00 80.75 71 ASN A CA 1
ATOM 577 C C . ASN A 1 71 ? 18.447 -1.078 -10.732 1.00 80.75 71 ASN A C 1
ATOM 579 O O . ASN A 1 71 ? 17.456 -1.784 -10.536 1.00 80.75 71 ASN A O 1
ATOM 583 N N . VAL A 1 72 ? 19.466 -1.080 -9.865 1.00 83.12 72 VAL A N 1
ATOM 584 C CA . VAL A 1 72 ? 19.413 -1.809 -8.586 1.00 83.12 72 VAL A CA 1
ATOM 585 C C . VAL A 1 72 ? 18.400 -1.168 -7.638 1.00 83.12 72 VAL A C 1
ATOM 587 O O . VAL A 1 72 ? 17.613 -1.891 -7.024 1.00 83.12 72 VAL A O 1
ATOM 590 N N . ALA A 1 73 ? 18.380 0.163 -7.535 1.00 86.62 73 ALA A N 1
ATOM 591 C CA . ALA A 1 73 ? 17.425 0.879 -6.696 1.00 86.62 73 ALA A CA 1
ATOM 592 C C . ALA A 1 73 ? 15.976 0.593 -7.123 1.00 86.62 73 ALA A C 1
ATOM 594 O O . ALA A 1 73 ? 15.154 0.217 -6.285 1.00 86.62 73 ALA A O 1
ATOM 595 N N . GLU A 1 74 ? 15.680 0.662 -8.422 1.00 80.50 74 GLU A N 1
ATOM 596 C CA . GLU A 1 74 ? 14.358 0.338 -8.974 1.00 80.50 74 GLU A CA 1
ATOM 597 C C . GLU A 1 74 ? 13.940 -1.111 -8.671 1.00 80.50 74 GLU A C 1
ATOM 599 O O . GLU A 1 74 ? 12.818 -1.363 -8.220 1.00 80.50 74 GLU A O 1
ATOM 604 N N . ASN A 1 75 ? 14.856 -2.073 -8.818 1.00 84.31 75 ASN A N 1
ATOM 605 C CA . ASN A 1 75 ? 14.585 -3.475 -8.490 1.00 84.31 75 ASN A CA 1
ATOM 606 C C . ASN A 1 75 ? 14.306 -3.693 -6.992 1.00 84.31 75 ASN A C 1
ATOM 608 O O . ASN A 1 75 ? 13.413 -4.472 -6.638 1.00 84.31 75 ASN A O 1
ATOM 612 N N . ILE A 1 76 ? 15.022 -3.001 -6.100 1.00 85.62 76 ILE A N 1
ATOM 613 C CA . ILE A 1 76 ? 14.770 -3.056 -4.651 1.00 85.62 76 ILE A CA 1
ATOM 614 C C . ILE A 1 76 ? 13.381 -2.494 -4.331 1.00 85.62 76 ILE A C 1
ATOM 616 O O . ILE A 1 76 ? 12.633 -3.117 -3.573 1.00 85.62 76 ILE A O 1
ATOM 620 N N . LEU A 1 77 ? 13.003 -1.358 -4.924 1.00 83.56 77 LEU A N 1
ATOM 621 C CA . LEU A 1 77 ? 11.693 -0.734 -4.709 1.00 83.56 77 LEU A CA 1
ATOM 622 C C . LEU A 1 77 ? 10.540 -1.638 -5.176 1.00 83.56 77 LEU A C 1
ATOM 624 O O . LEU A 1 77 ? 9.560 -1.826 -4.441 1.00 83.56 77 LEU A O 1
ATOM 628 N N . LEU A 1 78 ? 10.670 -2.260 -6.351 1.00 80.75 78 LEU A N 1
ATOM 629 C CA . LEU A 1 78 ? 9.680 -3.206 -6.879 1.00 80.75 78 LEU A CA 1
ATOM 630 C C . LEU A 1 78 ? 9.578 -4.469 -6.016 1.00 80.75 78 LEU A C 1
ATOM 632 O O . LEU A 1 78 ? 8.475 -4.885 -5.647 1.00 80.75 78 LEU A O 1
ATOM 636 N N . THR A 1 79 ? 10.715 -5.036 -5.610 1.00 83.81 79 THR A N 1
ATOM 637 C CA . THR A 1 79 ? 10.761 -6.223 -4.740 1.00 83.81 79 THR A CA 1
ATOM 638 C C . THR A 1 79 ? 10.165 -5.931 -3.362 1.00 83.81 79 THR A C 1
ATOM 640 O O . THR A 1 79 ? 9.387 -6.730 -2.829 1.00 83.81 79 THR A O 1
ATOM 643 N N . MET A 1 80 ? 10.462 -4.763 -2.785 1.00 86.00 80 MET A N 1
ATOM 644 C CA . MET A 1 80 ? 9.880 -4.319 -1.518 1.00 86.00 80 MET A CA 1
ATOM 645 C C . MET A 1 80 ? 8.358 -4.182 -1.631 1.00 86.00 80 MET A C 1
ATOM 647 O O . MET A 1 80 ? 7.629 -4.599 -0.728 1.00 86.00 80 MET A O 1
ATOM 651 N N . THR A 1 81 ? 7.865 -3.638 -2.742 1.00 83.75 81 THR A N 1
ATOM 652 C CA . THR A 1 81 ? 6.427 -3.484 -2.994 1.00 83.75 81 THR A CA 1
ATOM 653 C C . THR A 1 81 ? 5.732 -4.843 -3.108 1.00 83.75 81 THR A C 1
ATOM 655 O O . THR A 1 81 ? 4.740 -5.081 -2.414 1.00 83.75 81 THR A O 1
ATOM 658 N N . LEU A 1 82 ? 6.290 -5.777 -3.885 1.00 83.56 82 LEU A N 1
ATOM 659 C CA . LEU A 1 82 ? 5.794 -7.157 -3.986 1.00 83.56 82 LEU A CA 1
ATOM 660 C C . LEU A 1 82 ? 5.777 -7.869 -2.628 1.00 83.56 82 LEU A C 1
ATOM 662 O O . LEU A 1 82 ? 4.796 -8.531 -2.276 1.00 83.56 82 LEU A O 1
ATOM 666 N N . THR A 1 83 ? 6.829 -7.687 -1.831 1.00 86.19 83 THR A N 1
ATOM 667 C CA . THR A 1 83 ? 6.938 -8.264 -0.487 1.00 86.19 83 THR A CA 1
ATOM 668 C C . THR A 1 83 ? 5.850 -7.715 0.435 1.00 86.19 83 THR A C 1
ATOM 670 O O . THR A 1 83 ? 5.130 -8.491 1.062 1.00 86.19 83 THR A O 1
ATOM 673 N N . LYS A 1 84 ? 5.649 -6.389 0.470 1.00 85.25 84 LYS A N 1
ATOM 674 C CA . LYS A 1 84 ? 4.591 -5.748 1.275 1.00 85.25 84 LYS A CA 1
ATOM 675 C C . LYS A 1 84 ? 3.200 -6.251 0.892 1.00 85.25 84 LYS A C 1
ATOM 677 O O . LYS A 1 84 ? 2.399 -6.579 1.770 1.00 85.25 84 LYS A O 1
ATOM 682 N N . ILE A 1 85 ? 2.920 -6.364 -0.404 1.00 84.44 85 ILE A N 1
ATOM 683 C CA . ILE A 1 85 ? 1.650 -6.892 -0.918 1.00 84.44 85 ILE A CA 1
ATOM 684 C C . ILE A 1 85 ? 1.445 -8.349 -0.470 1.00 84.44 85 ILE A C 1
ATOM 686 O O . ILE A 1 85 ? 0.366 -8.706 0.009 1.00 84.44 85 ILE A O 1
ATOM 690 N N . THR A 1 86 ? 2.490 -9.172 -0.557 1.00 84.06 86 THR A N 1
ATOM 691 C CA . THR A 1 86 ? 2.455 -10.593 -0.178 1.00 84.06 86 THR A CA 1
ATOM 692 C C . THR A 1 86 ? 2.247 -10.776 1.325 1.00 84.06 86 THR A C 1
ATOM 694 O O . THR A 1 86 ? 1.345 -11.506 1.736 1.00 84.06 86 THR A O 1
ATOM 697 N N . ILE A 1 87 ? 2.999 -10.052 2.159 1.00 86.88 87 ILE A N 1
ATOM 698 C CA . ILE A 1 87 ? 2.850 -10.066 3.624 1.00 86.88 87 ILE A CA 1
ATOM 699 C C . ILE A 1 87 ? 1.434 -9.645 4.024 1.00 86.88 87 ILE A C 1
ATOM 701 O O . ILE A 1 87 ? 0.816 -10.285 4.874 1.00 86.88 87 ILE A O 1
ATOM 705 N N . THR A 1 88 ? 0.890 -8.606 3.385 1.00 83.69 88 THR A N 1
ATOM 706 C CA . THR A 1 88 ? -0.477 -8.129 3.654 1.00 83.69 88 THR A CA 1
ATOM 707 C C . THR A 1 88 ? -1.524 -9.185 3.296 1.00 83.69 88 THR A C 1
ATOM 709 O O . THR A 1 88 ? -2.539 -9.319 3.980 1.00 83.69 88 THR A O 1
ATOM 712 N N . ARG A 1 89 ? -1.280 -9.978 2.246 1.00 83.00 89 ARG A N 1
ATOM 713 C CA . ARG A 1 89 ? -2.156 -11.087 1.853 1.00 83.00 89 ARG A CA 1
ATOM 714 C C . ARG A 1 89 ? -2.076 -12.282 2.793 1.00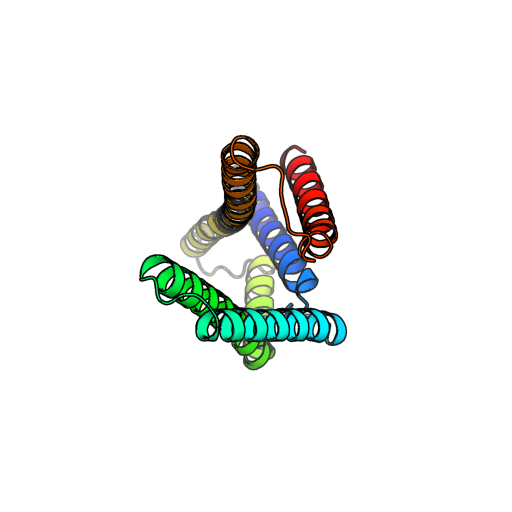 83.00 89 ARG A C 1
ATOM 716 O O . ARG A 1 89 ? -3.126 -12.829 3.123 1.00 83.00 89 ARG A O 1
ATOM 723 N N . ILE A 1 90 ? -0.880 -12.663 3.233 1.00 86.88 90 ILE A N 1
ATOM 724 C CA . ILE A 1 90 ? -0.686 -13.764 4.188 1.00 86.88 90 ILE A CA 1
ATOM 725 C C . ILE A 1 90 ? -1.331 -13.406 5.531 1.00 86.88 90 ILE A C 1
ATOM 727 O O . ILE A 1 90 ? -2.128 -14.168 6.069 1.00 86.88 90 ILE A O 1
ATOM 731 N N . ASN A 1 91 ? -1.078 -12.193 6.024 1.00 86.62 91 ASN A N 1
ATOM 732 C CA . ASN A 1 91 ? -1.598 -11.710 7.304 1.00 86.62 91 ASN A CA 1
ATOM 733 C C . ASN A 1 91 ? -3.001 -11.096 7.202 1.00 86.62 91 ASN A C 1
ATOM 735 O O . ASN A 1 91 ? -3.425 -10.346 8.083 1.00 86.62 91 ASN A O 1
ATOM 739 N N . ARG A 1 92 ? -3.747 -11.408 6.138 1.00 84.81 92 ARG A N 1
ATOM 740 C CA . ARG A 1 92 ? -5.052 -10.801 5.863 1.00 84.81 92 ARG A CA 1
ATOM 741 C C . ARG A 1 92 ? -6.046 -10.990 7.006 1.00 84.81 92 ARG A C 1
ATOM 743 O O . ARG A 1 92 ? -6.780 -10.057 7.316 1.00 84.81 92 ARG A O 1
ATOM 750 N N . GLU A 1 93 ? -6.085 -12.170 7.621 1.00 84.31 93 GLU A N 1
ATOM 751 C CA . GLU A 1 93 ? -7.008 -12.447 8.730 1.00 84.31 93 GLU A CA 1
ATOM 752 C C . GLU A 1 93 ? -6.651 -11.661 9.994 1.00 84.31 93 GLU A C 1
ATOM 754 O O . GLU A 1 93 ? -7.543 -11.122 10.646 1.00 84.31 93 GLU A O 1
ATOM 759 N N . ALA A 1 94 ? -5.360 -11.533 10.310 1.00 86.31 94 ALA A N 1
ATOM 760 C CA . ALA A 1 94 ? -4.904 -10.703 11.423 1.00 86.31 94 ALA A CA 1
ATOM 761 C C . ALA A 1 94 ? -5.252 -9.228 11.178 1.00 86.31 94 ALA A C 1
ATOM 763 O O . ALA A 1 94 ? -5.854 -8.577 12.029 1.00 86.31 94 ALA A O 1
ATOM 764 N N . LEU A 1 95 ? -4.983 -8.733 9.967 1.00 85.25 95 LEU A N 1
ATOM 765 C CA . LEU A 1 95 ? -5.316 -7.368 9.570 1.00 85.25 95 LEU A CA 1
ATOM 766 C C . LEU A 1 95 ? -6.833 -7.119 9.606 1.00 85.25 95 LEU A C 1
ATOM 768 O O . LEU A 1 95 ? -7.282 -6.065 10.044 1.00 85.25 95 LEU A O 1
ATOM 772 N N . ARG A 1 96 ? -7.642 -8.101 9.185 1.00 86.00 96 ARG A N 1
ATOM 773 C CA . ARG A 1 96 ? -9.109 -8.036 9.246 1.00 86.00 96 ARG A CA 1
ATOM 774 C C . ARG A 1 96 ? -9.607 -7.899 10.683 1.00 86.00 96 ARG A C 1
ATOM 776 O O . ARG A 1 96 ? -10.490 -7.078 10.912 1.00 86.00 96 ARG A O 1
ATOM 783 N N . LYS A 1 97 ? -9.062 -8.685 11.617 1.00 86.94 97 LYS A N 1
ATOM 784 C CA . LYS A 1 97 ? -9.417 -8.609 13.042 1.00 86.94 97 LYS A CA 1
ATOM 785 C C . LYS A 1 97 ? -9.100 -7.229 13.609 1.00 86.94 97 LYS A C 1
ATOM 787 O O . LYS A 1 97 ? -10.012 -6.585 14.110 1.00 86.94 97 LYS A O 1
ATOM 792 N N . LEU A 1 98 ? -7.877 -6.740 13.394 1.00 85.25 98 LEU A N 1
ATOM 793 C CA . LEU A 1 98 ? -7.459 -5.402 13.828 1.00 85.25 98 LEU A CA 1
ATOM 794 C C . LEU A 1 98 ? -8.380 -4.303 13.279 1.00 85.25 98 LEU A C 1
ATOM 796 O O . LEU A 1 98 ? -8.801 -3.415 14.009 1.00 85.25 98 LEU A O 1
ATOM 800 N N . PHE A 1 99 ? -8.749 -4.373 11.996 1.00 83.56 99 PHE A N 1
ATOM 801 C CA . PHE A 1 99 ? -9.655 -3.384 11.408 1.00 83.56 99 PHE A CA 1
ATOM 802 C C . PHE A 1 99 ? -11.071 -3.425 11.987 1.00 83.56 99 PHE A C 1
ATOM 804 O O . PHE A 1 99 ? -11.701 -2.375 12.108 1.00 83.56 99 PHE A O 1
ATOM 811 N N . LEU A 1 100 ? -11.596 -4.613 12.291 1.00 84.62 100 LEU A N 1
ATOM 812 C CA . LEU A 1 100 ? -12.918 -4.751 12.906 1.00 84.62 100 LEU A CA 1
ATOM 813 C C . LEU A 1 100 ? -12.911 -4.243 14.344 1.00 84.62 100 LEU A C 1
ATOM 815 O O . LEU A 1 100 ? -13.822 -3.515 14.716 1.00 84.62 100 LEU A O 1
ATOM 819 N N . GLU A 1 101 ? -11.859 -4.557 15.090 1.00 84.31 101 GLU A N 1
ATOM 820 C CA . GLU A 1 101 ? -11.654 -4.111 16.462 1.00 84.31 101 GLU A CA 1
ATOM 821 C C . GLU A 1 101 ? -11.575 -2.581 16.541 1.00 84.31 101 GLU A C 1
ATOM 823 O O . GLU A 1 101 ? -12.376 -1.962 17.233 1.00 84.31 101 GLU A O 1
ATOM 828 N N . ILE A 1 102 ? -10.728 -1.940 15.727 1.00 80.62 102 ILE A N 1
ATOM 829 C CA . ILE A 1 102 ? -10.635 -0.468 15.661 1.00 80.62 102 ILE A CA 1
ATOM 830 C C . ILE A 1 102 ? -11.987 0.162 15.303 1.00 80.62 102 ILE A C 1
ATOM 832 O O . ILE A 1 102 ? -12.367 1.196 15.853 1.00 80.62 102 ILE A O 1
ATOM 836 N N . LYS A 1 103 ? -12.728 -0.451 14.372 1.00 79.25 103 LYS A N 1
ATOM 837 C CA . LYS A 1 103 ? -14.053 0.034 13.979 1.00 79.25 103 LYS A CA 1
ATOM 838 C C . LYS A 1 103 ? -15.064 -0.096 15.121 1.00 79.25 103 LYS A C 1
ATOM 840 O O . LYS A 1 103 ? -15.891 0.795 15.286 1.00 79.25 103 LYS A O 1
ATOM 845 N N . GLU A 1 104 ? -15.022 -1.188 15.874 1.00 81.19 104 GLU A N 1
ATOM 846 C CA . GLU A 1 104 ? -15.894 -1.416 17.026 1.00 81.19 104 GLU A CA 1
ATOM 847 C C . GLU A 1 104 ? -15.584 -0.435 18.160 1.00 81.19 104 GLU A C 1
ATOM 849 O O . GLU A 1 104 ? -16.507 0.211 18.660 1.00 81.19 104 GLU A O 1
ATOM 854 N N . TYR A 1 105 ? -14.305 -0.234 18.489 1.00 74.69 105 TYR A N 1
ATOM 855 C CA . TYR A 1 105 ? -13.865 0.760 19.473 1.00 74.69 105 TYR A CA 1
ATOM 856 C C . TYR A 1 105 ? -14.303 2.181 19.098 1.00 74.69 105 TYR A C 1
ATOM 858 O O . TYR A 1 105 ? -14.790 2.917 19.951 1.00 74.69 105 TYR A O 1
ATOM 866 N N . ALA A 1 106 ? -14.217 2.549 17.816 1.00 70.81 106 ALA A N 1
ATOM 867 C CA . ALA A 1 106 ? -14.654 3.861 17.342 1.00 70.81 106 ALA A CA 1
ATOM 868 C C . ALA A 1 106 ? -16.182 4.068 17.371 1.00 70.81 106 ALA A C 1
ATOM 870 O O . ALA A 1 106 ? -16.631 5.209 17.386 1.00 70.81 106 ALA A O 1
ATOM 871 N N . LEU A 1 107 ? -16.984 2.996 17.325 1.00 69.38 107 LEU A N 1
ATOM 872 C CA . LEU A 1 107 ? -18.453 3.072 17.297 1.00 69.38 107 LEU A CA 1
ATOM 873 C C . LEU A 1 107 ? -19.103 2.919 18.673 1.00 69.38 107 LEU A C 1
ATOM 875 O O . LEU A 1 107 ? -20.227 3.371 18.858 1.00 69.38 107 LEU A O 1
ATOM 879 N N . THR A 1 108 ? -18.444 2.231 19.606 1.00 66.62 108 THR A N 1
ATOM 880 C CA . THR A 1 108 ? -19.027 1.907 20.919 1.00 66.62 108 THR A CA 1
ATOM 881 C C . THR A 1 108 ? -18.636 2.879 22.027 1.00 66.62 108 THR A C 1
ATOM 883 O O . THR A 1 108 ? -19.106 2.694 23.145 1.00 66.62 108 THR A O 1
ATOM 886 N N . GLU A 1 109 ? -17.797 3.886 21.741 1.00 66.06 109 GLU A N 1
ATOM 887 C CA . GLU A 1 109 ? -17.276 4.853 22.726 1.00 66.06 109 GLU A CA 1
ATOM 888 C C . GLU A 1 109 ? -16.828 4.192 24.048 1.00 66.06 109 GLU A C 1
ATOM 890 O O . GLU A 1 109 ? -16.967 4.763 25.129 1.00 66.06 109 GLU A O 1
ATOM 895 N N . LYS A 1 110 ? -16.288 2.965 23.976 1.00 65.12 110 LYS A N 1
ATOM 896 C CA . LYS A 1 110 ? -15.779 2.202 25.128 1.00 65.12 110 LYS A CA 1
ATOM 897 C C . LYS A 1 110 ? -14.443 2.775 25.613 1.00 65.12 110 LYS A C 1
ATOM 899 O O . LYS A 1 110 ? -13.428 2.089 25.592 1.00 65.12 110 LYS A O 1
ATOM 904 N N . TYR A 1 111 ? -14.438 4.040 26.004 1.00 72.38 111 TYR A N 1
ATOM 905 C CA . TYR A 1 111 ? -13.291 4.690 26.620 1.00 72.38 111 TYR A CA 1
ATOM 906 C C . TYR A 1 111 ? -13.435 4.584 28.134 1.00 72.38 111 TYR A C 1
ATOM 908 O O . TYR A 1 111 ? -14.454 5.001 28.688 1.00 72.38 111 TYR A O 1
ATOM 916 N N . GLU A 1 112 ? -12.428 4.036 28.810 1.00 75.12 112 GLU A N 1
ATOM 917 C CA . GLU A 1 112 ? -12.453 3.913 30.271 1.00 75.12 112 GLU A CA 1
ATOM 918 C C . GLU A 1 112 ? -12.205 5.272 30.939 1.00 75.12 112 GLU A C 1
ATOM 920 O O . GLU A 1 112 ? -12.694 5.535 32.038 1.00 75.12 112 GLU A O 1
ATOM 925 N N . THR A 1 113 ? -11.477 6.169 30.261 1.00 81.56 113 THR A N 1
ATOM 926 C CA . THR A 1 113 ? -11.114 7.489 30.791 1.00 81.56 113 THR A CA 1
ATOM 927 C C . THR A 1 113 ? -11.255 8.615 29.765 1.00 81.56 113 THR A C 1
ATOM 929 O O . THR A 1 113 ? -11.130 8.435 28.552 1.00 81.56 113 THR A O 1
ATOM 932 N N . ALA A 1 114 ? -11.477 9.837 30.262 1.00 78.00 114 ALA A N 1
ATOM 933 C CA . ALA A 1 114 ? -11.525 11.034 29.421 1.00 78.00 114 ALA A CA 1
ATOM 934 C C . ALA A 1 114 ? -10.171 11.346 28.748 1.00 78.00 114 ALA A C 1
ATOM 936 O O . ALA A 1 114 ? -10.150 11.933 27.664 1.00 78.00 114 ALA A O 1
ATOM 937 N N . GLU A 1 115 ? -9.055 10.946 29.366 1.00 81.44 115 GLU A N 1
ATOM 938 C CA . GLU A 1 115 ? -7.706 11.092 28.804 1.00 81.44 115 GLU A CA 1
ATOM 939 C C . GLU A 1 115 ? -7.459 10.131 27.633 1.00 81.44 115 GLU A C 1
ATOM 941 O O . GLU A 1 115 ? -6.905 10.536 26.608 1.00 81.44 115 GLU A O 1
ATOM 946 N N . GLU A 1 116 ? -7.928 8.884 27.736 1.00 80.12 116 GLU A N 1
ATOM 947 C CA . GLU A 1 116 ? -7.858 7.897 26.653 1.00 80.12 116 GLU A CA 1
ATOM 948 C C . GLU A 1 116 ? -8.641 8.368 25.420 1.00 80.12 116 GLU A C 1
ATOM 950 O O . GLU A 1 116 ? -8.119 8.358 24.302 1.00 80.12 116 GLU A O 1
ATOM 955 N N . LYS A 1 117 ? -9.855 8.889 25.632 1.00 77.75 117 LYS A N 1
ATOM 956 C CA . LYS A 1 117 ? -10.689 9.469 24.572 1.00 77.75 117 LYS A CA 1
ATOM 957 C C . LYS A 1 117 ? -9.991 10.633 23.865 1.00 77.75 117 LYS A C 1
ATOM 959 O O . LYS A 1 117 ? -9.970 10.693 22.637 1.00 77.75 117 LYS A O 1
ATOM 964 N N . LEU A 1 118 ? -9.376 11.547 24.619 1.00 79.94 118 LEU A N 1
ATOM 965 C CA . LEU A 1 118 ? -8.676 12.704 24.050 1.00 79.94 118 LEU A CA 1
ATOM 966 C C . LEU A 1 118 ? -7.429 12.272 23.262 1.00 79.94 118 LEU A C 1
ATOM 968 O O . LEU A 1 118 ? -7.188 12.768 22.159 1.00 79.94 118 LEU A O 1
ATOM 972 N N . THR A 1 119 ? -6.687 11.295 23.781 1.00 81.25 119 THR A N 1
ATOM 973 C CA . THR A 1 119 ? -5.521 10.704 23.110 1.00 81.25 119 THR A CA 1
ATOM 974 C C . THR A 1 119 ? -5.919 10.021 21.801 1.00 81.25 119 THR A C 1
ATOM 976 O O . THR A 1 119 ? -5.293 10.261 20.765 1.00 81.25 119 THR A O 1
ATOM 979 N N . PHE A 1 120 ? -7.005 9.244 21.806 1.00 79.50 120 PHE A N 1
ATOM 980 C CA . PHE A 1 120 ? -7.550 8.604 20.611 1.00 79.50 120 PHE A CA 1
ATOM 981 C C . PHE A 1 120 ? -7.991 9.633 19.562 1.00 79.50 120 PHE A C 1
ATOM 983 O O . PHE A 1 120 ? -7.589 9.554 18.398 1.00 79.50 120 PHE A O 1
ATOM 990 N N . LEU A 1 121 ? -8.756 10.651 19.965 1.00 75.44 121 LEU A N 1
ATOM 991 C CA . LEU A 1 121 ? -9.195 11.727 19.072 1.00 75.44 121 LEU A CA 1
ATOM 992 C C . LEU A 1 121 ? -8.010 12.474 18.453 1.00 75.44 121 LEU A C 1
ATOM 994 O O . LEU A 1 121 ? -8.056 12.832 17.275 1.00 75.44 121 LEU A O 1
ATOM 998 N N . ASN A 1 122 ? -6.935 12.683 19.215 1.00 80.69 122 ASN A N 1
ATOM 999 C CA . ASN A 1 122 ? -5.735 13.326 18.698 1.00 80.69 122 ASN A CA 1
ATOM 1000 C C . ASN A 1 122 ? -4.997 12.429 17.694 1.00 80.69 122 ASN A C 1
ATOM 1002 O O . ASN A 1 122 ? -4.641 12.885 16.608 1.00 80.69 122 ASN A O 1
ATOM 1006 N N . TYR A 1 123 ? -4.851 11.138 18.000 1.00 79.38 123 TYR A N 1
ATOM 1007 C CA . TYR A 1 123 ? -4.239 10.167 17.092 1.00 79.38 123 TYR A CA 1
ATOM 1008 C C . TYR A 1 123 ? -5.010 10.050 15.771 1.00 79.38 123 TYR A C 1
ATOM 1010 O O . TYR A 1 123 ? -4.420 9.958 14.697 1.00 79.38 123 TYR A O 1
ATOM 1018 N N . THR A 1 124 ? -6.338 10.147 15.820 1.00 76.31 124 THR A N 1
ATOM 1019 C CA . THR A 1 124 ? -7.193 10.015 14.632 1.00 76.31 124 THR A CA 1
ATOM 1020 C C . THR A 1 124 ? -7.102 11.210 13.666 1.00 76.31 124 THR A C 1
ATOM 1022 O O . THR A 1 124 ? -7.532 11.121 12.514 1.00 76.31 124 THR A O 1
ATOM 1025 N N . LYS A 1 125 ? -6.500 12.334 14.072 1.00 76.06 125 LYS A N 1
ATOM 1026 C CA . LYS A 1 125 ? -6.266 13.478 13.171 1.00 76.06 125 LYS A CA 1
ATOM 1027 C C . LYS A 1 125 ? -5.091 13.258 12.211 1.00 76.06 125 LYS A C 1
ATOM 1029 O O . LYS A 1 125 ? -5.027 13.915 11.176 1.00 76.06 125 LYS A O 1
ATOM 1034 N N . LEU A 1 126 ? -4.176 12.337 12.525 1.00 76.44 126 LEU A N 1
ATOM 1035 C CA . LEU A 1 126 ? -2.942 12.107 11.761 1.00 76.44 126 LEU A CA 1
ATOM 1036 C C . LEU A 1 126 ? -3.140 11.311 10.451 1.00 76.44 126 LEU A C 1
ATOM 1038 O O . LEU A 1 126 ? -2.594 11.727 9.427 1.00 76.44 126 LEU A O 1
ATOM 1042 N N . PRO A 1 127 ? -3.903 10.198 10.409 1.00 80.00 127 PRO A N 1
ATOM 1043 C CA . PRO A 1 127 ? -4.048 9.373 9.209 1.00 80.00 127 PRO A CA 1
ATOM 1044 C C . PRO A 1 127 ? -4.445 10.108 7.916 1.00 80.00 127 PRO A C 1
ATOM 1046 O O . PRO A 1 127 ? -3.823 9.831 6.888 1.00 80.00 127 PRO A O 1
ATOM 1049 N N . PRO A 1 128 ? -5.414 11.049 7.898 1.00 76.12 128 PRO A N 1
ATOM 1050 C CA . PRO A 1 128 ? -5.792 11.716 6.653 1.00 76.12 128 PRO A CA 1
ATOM 1051 C C . PRO A 1 128 ? -4.662 12.593 6.098 1.00 76.12 128 PRO A C 1
ATOM 1053 O O . PRO A 1 128 ? -4.496 12.664 4.881 1.00 76.12 128 PRO A O 1
ATOM 1056 N N . PHE A 1 129 ? -3.841 13.192 6.967 1.00 76.88 129 PHE A N 1
ATOM 1057 C CA . PHE A 1 129 ? -2.649 13.934 6.557 1.00 76.88 129 PHE A CA 1
ATOM 1058 C C . PHE A 1 129 ? -1.603 13.009 5.925 1.00 76.88 129 PHE A C 1
ATOM 1060 O O . PHE A 1 129 ? -1.110 13.295 4.837 1.00 76.88 129 PHE A O 1
ATOM 1067 N N . PHE A 1 130 ? -1.315 11.861 6.547 1.00 74.50 130 PHE A N 1
ATOM 1068 C CA . PHE A 1 130 ? -0.373 10.885 5.988 1.00 74.50 130 PHE A CA 1
ATOM 1069 C C . PHE A 1 130 ? -0.824 10.341 4.632 1.00 74.50 130 PHE A C 1
ATOM 1071 O O . PHE A 1 130 ? -0.019 10.259 3.707 1.00 74.50 130 PHE A O 1
ATOM 1078 N N . ILE A 1 131 ? -2.108 10.003 4.490 1.00 78.31 131 ILE A N 1
ATOM 1079 C CA . ILE A 1 131 ? -2.661 9.517 3.221 1.00 78.31 131 ILE A CA 1
ATOM 1080 C C . ILE A 1 131 ? -2.520 10.589 2.131 1.00 78.31 131 ILE A C 1
ATOM 1082 O O . ILE A 1 131 ? -2.121 10.267 1.013 1.00 78.31 131 ILE A O 1
ATOM 1086 N N . ALA A 1 132 ? -2.802 11.855 2.454 1.00 78.81 132 ALA A N 1
ATOM 1087 C CA . ALA A 1 132 ? -2.638 12.961 1.516 1.00 78.81 132 ALA A CA 1
ATOM 1088 C C . ALA A 1 132 ? -1.168 13.162 1.117 1.00 78.81 132 ALA A C 1
ATOM 1090 O O . ALA A 1 132 ? -0.873 13.263 -0.069 1.00 78.81 132 ALA A O 1
ATOM 1091 N N . MET A 1 133 ? -0.244 13.149 2.081 1.00 75.25 133 MET A N 1
ATOM 1092 C CA . MET A 1 133 ? 1.189 13.310 1.821 1.00 75.25 133 MET A CA 1
ATOM 1093 C C . MET A 1 133 ? 1.748 12.201 0.928 1.00 75.25 133 MET A C 1
ATOM 1095 O O . MET A 1 133 ? 2.457 12.505 -0.026 1.00 75.25 133 MET A O 1
ATOM 1099 N N . ILE A 1 134 ? 1.390 10.940 1.192 1.00 78.38 134 ILE A N 1
ATOM 1100 C CA . ILE A 1 134 ? 1.800 9.797 0.360 1.00 78.38 134 ILE A CA 1
ATOM 1101 C C . ILE A 1 134 ? 1.226 9.930 -1.056 1.00 78.38 134 ILE A C 1
ATOM 1103 O O . ILE A 1 134 ? 1.930 9.701 -2.037 1.00 78.38 134 ILE A O 1
ATOM 1107 N N . GLY A 1 135 ? -0.046 10.322 -1.178 1.00 76.00 135 GLY A N 1
ATOM 1108 C CA . GLY A 1 135 ? -0.668 10.560 -2.480 1.00 76.00 135 GLY A CA 1
ATOM 1109 C C . GLY A 1 135 ? 0.044 11.663 -3.269 1.00 76.00 135 GLY A C 1
ATOM 1110 O O . GLY A 1 135 ? 0.370 11.472 -4.439 1.00 76.00 135 GLY A O 1
ATOM 1111 N N . CYS A 1 136 ? 0.343 12.789 -2.617 1.00 78.00 136 CYS A N 1
ATOM 1112 C CA . CYS A 1 136 ? 1.069 13.900 -3.223 1.00 78.00 136 CYS A CA 1
ATOM 1113 C C . CYS A 1 136 ? 2.488 13.498 -3.641 1.00 78.00 136 CYS A C 1
ATOM 1115 O O . CYS A 1 136 ? 2.888 13.812 -4.760 1.00 78.00 136 CYS A O 1
ATOM 1117 N N . SER A 1 137 ? 3.234 12.779 -2.794 1.00 71.44 137 SER A N 1
ATOM 1118 C CA . SER A 1 137 ? 4.601 12.358 -3.121 1.00 71.44 137 SER A CA 1
ATOM 1119 C C . SER A 1 137 ? 4.637 11.418 -4.323 1.00 71.44 137 SER A C 1
ATOM 1121 O O . SER A 1 137 ? 5.459 11.621 -5.208 1.00 71.44 137 SER A O 1
ATOM 1123 N N . MET A 1 138 ? 3.706 10.459 -4.402 1.00 75.88 138 MET A N 1
ATOM 1124 C CA . MET A 1 138 ? 3.596 9.559 -5.558 1.00 75.88 138 MET A CA 1
ATOM 1125 C C . MET A 1 138 ? 3.293 10.333 -6.847 1.00 75.88 138 MET A C 1
ATOM 1127 O O . MET A 1 138 ? 3.937 10.116 -7.867 1.00 75.88 138 MET A O 1
ATOM 1131 N N . SER A 1 139 ? 2.359 11.289 -6.798 1.00 76.06 139 SER A N 1
ATOM 1132 C CA . SER A 1 139 ? 2.040 12.108 -7.975 1.00 76.06 139 SER A CA 1
ATOM 1133 C C . SER A 1 139 ? 3.191 13.026 -8.398 1.00 76.06 139 SER A C 1
ATOM 1135 O O . SER A 1 139 ? 3.410 13.236 -9.588 1.00 76.06 139 SER A O 1
ATOM 1137 N N . LEU A 1 140 ? 3.941 13.566 -7.435 1.00 78.56 140 LEU A N 1
ATOM 1138 C CA . LEU A 1 140 ? 5.082 14.432 -7.707 1.00 78.56 140 LEU A CA 1
ATOM 1139 C C . LEU A 1 140 ? 6.228 13.646 -8.349 1.00 78.56 140 LEU A C 1
ATOM 1141 O O . LEU A 1 140 ? 6.841 14.145 -9.285 1.00 78.56 140 LEU A O 1
ATOM 1145 N N . GLU A 1 141 ? 6.489 12.427 -7.876 1.00 76.88 141 GLU A N 1
ATOM 1146 C CA . GLU A 1 141 ? 7.493 11.528 -8.448 1.00 76.88 141 GLU A CA 1
ATOM 1147 C C . GLU A 1 141 ? 7.205 11.235 -9.927 1.00 76.88 141 GLU A C 1
ATOM 1149 O O . GLU A 1 141 ? 8.090 11.394 -10.766 1.00 76.88 141 GLU A O 1
ATOM 1154 N N . GLU A 1 142 ? 5.952 10.918 -10.270 1.00 76.12 142 GLU A N 1
ATOM 1155 C CA . GLU A 1 142 ? 5.542 10.707 -11.662 1.00 76.12 142 GLU A CA 1
ATOM 1156 C C . GLU A 1 142 ? 5.739 11.968 -12.516 1.00 76.12 142 GLU A C 1
ATOM 1158 O O . GLU A 1 142 ? 6.320 11.904 -13.600 1.00 76.12 142 GLU A O 1
ATOM 1163 N N . VAL A 1 143 ? 5.293 13.133 -12.032 1.00 82.81 143 VAL A N 1
ATOM 1164 C CA . VAL A 1 143 ? 5.444 14.405 -12.759 1.00 82.81 143 VAL A CA 1
ATOM 1165 C C . VAL A 1 143 ? 6.916 14.737 -12.986 1.00 82.81 143 VAL A C 1
ATOM 1167 O O . VAL A 1 143 ? 7.290 15.121 -14.096 1.00 82.81 143 VAL A O 1
ATOM 1170 N N . LEU A 1 144 ? 7.754 14.562 -11.963 1.00 78.38 144 LEU A N 1
ATOM 1171 C CA . LEU A 1 144 ? 9.189 14.801 -12.060 1.00 78.38 144 LEU A CA 1
ATOM 1172 C C . LEU A 1 144 ? 9.828 13.863 -13.082 1.00 78.38 144 LEU A C 1
ATOM 1174 O O . LEU A 1 144 ? 10.529 14.355 -13.964 1.00 78.38 144 LEU A O 1
ATOM 1178 N N . TYR A 1 145 ? 9.511 12.567 -13.036 1.00 79.12 145 TYR A N 1
ATOM 1179 C CA . TYR A 1 145 ? 10.010 11.573 -13.987 1.00 79.12 145 TYR A CA 1
ATOM 1180 C C . TYR A 1 145 ? 9.651 11.911 -15.443 1.00 79.12 145 TYR A C 1
ATOM 1182 O O . TYR A 1 145 ? 10.496 11.844 -16.335 1.00 79.12 145 TYR A O 1
ATOM 1190 N N . TYR A 1 146 ? 8.408 12.320 -15.711 1.00 76.38 146 TYR A N 1
ATOM 1191 C CA . TYR A 1 146 ? 8.021 12.722 -17.066 1.00 76.38 146 TYR A CA 1
ATOM 1192 C C . TYR A 1 146 ? 8.663 14.044 -17.488 1.00 76.38 146 TYR A C 1
ATOM 1194 O O . TYR A 1 146 ? 9.053 14.190 -18.647 1.00 76.38 146 TYR A O 1
ATOM 1202 N N . SER A 1 147 ? 8.784 15.005 -16.570 1.00 75.06 147 SER A N 1
ATOM 1203 C CA . SER A 1 147 ? 9.387 16.304 -16.871 1.00 75.06 147 SER A CA 1
ATOM 1204 C C . SER A 1 147 ? 10.883 16.194 -17.175 1.00 75.06 147 SER A C 1
ATOM 1206 O O . SER A 1 147 ? 11.338 16.800 -18.144 1.00 75.06 147 SER A O 1
ATOM 1208 N N . SER A 1 148 ? 11.634 15.373 -16.430 1.00 79.56 148 SER A N 1
ATOM 1209 C CA . SER A 1 148 ? 13.052 15.119 -16.704 1.00 79.56 148 SER A CA 1
ATOM 1210 C C . SER A 1 148 ? 13.226 14.431 -18.053 1.00 79.56 148 SER A C 1
ATOM 1212 O O . SER A 1 148 ? 14.034 14.869 -18.869 1.00 79.56 148 SER A O 1
ATOM 1214 N N . ARG A 1 149 ? 12.383 13.436 -18.351 1.00 76.06 149 ARG A N 1
ATOM 1215 C CA . ARG A 1 149 ? 12.422 12.732 -19.634 1.00 76.06 149 ARG A CA 1
ATOM 1216 C C . ARG A 1 149 ? 12.092 13.634 -20.823 1.00 76.06 149 ARG A C 1
ATOM 1218 O O . ARG A 1 149 ? 12.677 13.481 -21.893 1.00 76.06 149 ARG A O 1
ATOM 1225 N N . LEU A 1 150 ? 11.161 14.572 -20.648 1.00 77.94 150 LEU A N 1
ATOM 1226 C CA . LEU A 1 150 ? 10.830 15.570 -21.663 1.00 77.94 150 LEU A CA 1
ATOM 1227 C C . LEU A 1 150 ? 12.014 16.514 -21.916 1.00 77.94 150 LEU A C 1
ATOM 1229 O O . LEU A 1 150 ? 12.327 16.795 -23.068 1.00 77.94 150 LEU A O 1
ATOM 1233 N N . MET A 1 151 ? 12.684 16.971 -20.855 1.00 79.38 151 MET A N 1
ATOM 1234 C CA . MET A 1 151 ? 13.855 17.847 -20.962 1.00 79.38 151 MET A CA 1
ATOM 1235 C C . MET A 1 151 ? 15.019 17.155 -21.685 1.00 79.38 151 MET A C 1
ATOM 1237 O O . MET A 1 151 ? 15.563 17.727 -22.627 1.00 79.38 151 MET A O 1
ATOM 1241 N N . GLU A 1 152 ? 15.325 15.900 -21.337 1.00 77.19 152 GLU A N 1
ATOM 1242 C CA . GLU A 1 152 ? 16.316 15.073 -22.050 1.00 77.19 152 GLU A CA 1
ATOM 1243 C C . GLU A 1 152 ? 15.956 14.895 -23.535 1.00 77.19 152 GLU A C 1
ATOM 1245 O O . GLU A 1 152 ? 16.817 14.954 -24.416 1.00 77.19 152 GLU A O 1
ATOM 1250 N N . GLY A 1 153 ? 14.668 14.689 -23.832 1.00 74.12 153 GLY A N 1
ATOM 1251 C CA . GLY A 1 153 ? 14.157 14.560 -25.197 1.00 74.12 153 GLY A CA 1
ATOM 1252 C C . GLY A 1 153 ? 14.278 15.846 -26.021 1.00 74.12 153 GLY A C 1
ATOM 1253 O O . GLY A 1 153 ? 14.525 15.784 -27.222 1.00 74.12 153 GLY A O 1
ATOM 1254 N N . ILE A 1 154 ? 14.137 17.015 -25.393 1.00 75.44 154 ILE A N 1
ATOM 1255 C CA . ILE A 1 154 ? 14.306 18.314 -26.060 1.00 75.44 154 ILE A CA 1
ATOM 1256 C C . ILE A 1 154 ? 15.791 18.598 -26.318 1.00 75.44 154 ILE A C 1
ATOM 1258 O O . ILE A 1 154 ? 16.138 19.055 -27.404 1.00 75.44 154 ILE A O 1
ATOM 1262 N N . GLU A 1 155 ? 16.670 18.291 -25.362 1.00 67.94 155 GLU A N 1
ATOM 1263 C CA . GLU A 1 155 ? 18.117 18.489 -25.504 1.00 67.94 155 GLU A CA 1
ATOM 1264 C C . GLU A 1 155 ? 18.716 17.566 -26.579 1.00 67.94 155 GLU A C 1
ATOM 1266 O O . GLU A 1 155 ? 19.462 18.016 -27.450 1.00 67.94 155 GLU A O 1
ATOM 1271 N N . SER A 1 156 ? 18.297 16.297 -26.600 1.00 64.75 156 SER A N 1
ATOM 1272 C CA . SER A 1 156 ? 18.643 15.353 -27.673 1.00 64.75 156 SER A CA 1
ATOM 1273 C C . SER A 1 156 ? 17.943 15.667 -29.003 1.00 64.75 156 SER A C 1
ATOM 1275 O O . SER A 1 156 ? 18.514 15.433 -30.061 1.00 64.75 156 SER A O 1
ATOM 1277 N N . GLY A 1 157 ? 16.759 16.287 -28.989 1.00 54.09 157 GLY A N 1
ATOM 1278 C CA . GLY A 1 157 ? 16.064 16.761 -30.192 1.00 54.09 157 GLY A CA 1
ATOM 1279 C C . GLY A 1 157 ? 16.764 17.918 -30.922 1.00 54.09 157 GLY A C 1
ATOM 1280 O O . GLY A 1 157 ? 16.492 18.147 -32.100 1.00 54.09 157 GLY A O 1
ATOM 1281 N N . ILE A 1 158 ? 17.691 18.621 -30.261 1.00 53.69 158 ILE A N 1
ATOM 1282 C CA . ILE A 1 158 ? 18.561 19.638 -30.881 1.00 53.69 158 ILE A CA 1
ATOM 1283 C C . ILE A 1 158 ? 19.816 18.989 -31.510 1.00 53.69 158 ILE A C 1
ATOM 1285 O O . ILE A 1 158 ? 20.443 19.576 -32.393 1.00 53.69 158 ILE A O 1
ATOM 1289 N N . LEU A 1 159 ? 20.149 17.747 -31.136 1.00 43.88 159 LEU A N 1
ATOM 1290 C CA . LEU A 1 159 ? 21.315 16.991 -31.600 1.00 43.88 159 LEU A CA 1
ATOM 1291 C C . LEU A 1 159 ? 20.879 15.610 -32.118 1.00 43.88 159 LEU A C 1
ATOM 1293 O O . LEU A 1 159 ? 20.971 14.609 -31.420 1.00 43.88 159 LEU A O 1
ATOM 1297 N N . SER A 1 160 ? 20.483 15.572 -33.394 1.00 35.66 160 SER A N 1
ATOM 1298 C CA . SER A 1 160 ? 20.209 14.373 -34.208 1.00 35.66 160 SER A CA 1
ATOM 1299 C C . SER A 1 160 ? 18.736 13.992 -34.386 1.00 35.66 160 SER A C 1
ATOM 1301 O O . SER A 1 160 ? 18.159 13.139 -33.716 1.00 35.66 160 SER A O 1
ATOM 1303 N N . TYR A 1 161 ? 18.179 14.544 -35.460 1.00 37.41 161 TYR A N 1
ATOM 1304 C CA . TYR A 1 161 ? 17.223 13.863 -36.321 1.00 37.41 161 TYR A CA 1
ATOM 1305 C C . TYR A 1 161 ? 17.927 12.642 -36.950 1.00 37.41 161 TYR A C 1
ATOM 1307 O O . TYR A 1 161 ? 18.483 12.764 -38.032 1.00 37.41 161 TYR A O 1
ATOM 1315 N N . THR A 1 162 ? 18.010 11.502 -36.258 1.00 37.62 162 THR A N 1
ATOM 1316 C CA . THR A 1 162 ? 18.147 10.152 -36.854 1.00 37.62 162 THR A CA 1
ATOM 1317 C C . THR A 1 162 ? 17.972 9.069 -35.782 1.00 37.62 162 THR A C 1
ATOM 1319 O O . THR A 1 162 ? 18.641 9.098 -34.756 1.00 37.62 162 THR A O 1
ATOM 1322 N N . ASP A 1 163 ? 17.065 8.126 -36.069 1.00 34.16 163 ASP A N 1
ATOM 1323 C CA . ASP A 1 163 ? 16.982 6.743 -35.568 1.00 34.16 163 ASP A CA 1
ATOM 1324 C C . ASP A 1 163 ? 16.928 6.535 -34.036 1.00 34.16 163 ASP A C 1
ATOM 1326 O O . ASP A 1 163 ? 17.921 6.563 -33.326 1.00 34.16 163 ASP A O 1
ATOM 1330 N N . THR A 1 164 ? 15.801 6.175 -33.419 1.00 33.50 164 THR A N 1
ATOM 1331 C CA . THR A 1 164 ? 15.196 4.842 -33.557 1.00 33.50 164 THR A CA 1
ATOM 1332 C C . THR A 1 164 ? 13.861 4.774 -32.807 1.00 33.50 164 THR A C 1
ATOM 1334 O O . THR A 1 164 ? 13.708 5.221 -31.673 1.00 33.50 164 THR A O 1
ATOM 1337 N N . CYS A 1 165 ? 12.887 4.146 -33.457 1.00 45.56 165 CYS A N 1
ATOM 1338 C CA . CYS A 1 165 ? 11.608 3.730 -32.900 1.00 45.56 165 CYS A CA 1
ATOM 1339 C C . CYS A 1 165 ? 11.812 2.559 -31.914 1.00 45.56 165 CYS A C 1
ATOM 1341 O O . CYS A 1 165 ? 12.442 1.572 -32.289 1.00 45.56 165 CYS A O 1
ATOM 1343 N N . SER A 1 166 ? 11.269 2.618 -30.688 1.00 32.16 166 SER A N 1
ATOM 1344 C CA . SER A 1 166 ? 11.042 1.428 -29.838 1.00 32.16 166 SER A CA 1
ATOM 1345 C C . SER A 1 166 ? 10.014 1.672 -28.717 1.00 32.16 166 SER A C 1
ATOM 1347 O O . SER A 1 166 ? 10.307 2.226 -27.663 1.00 32.16 166 SER A O 1
ATOM 1349 N N . CYS A 1 167 ? 8.782 1.232 -28.987 1.00 34.44 167 CYS A N 1
ATOM 1350 C CA . CYS A 1 167 ? 7.844 0.495 -28.117 1.00 34.44 167 CYS A CA 1
ATOM 1351 C C . CYS A 1 167 ? 7.436 0.981 -26.704 1.00 34.44 167 CYS A C 1
ATOM 1353 O O . CYS A 1 167 ? 6.549 0.359 -26.125 1.00 34.44 167 CYS A O 1
ATOM 1355 N N . ILE A 1 168 ? 7.952 2.076 -26.143 1.00 41.19 168 ILE A N 1
ATOM 1356 C CA . ILE A 1 168 ? 7.571 2.523 -24.777 1.00 41.19 168 ILE A CA 1
ATOM 1357 C C . ILE A 1 168 ? 6.277 3.369 -24.771 1.00 41.19 168 ILE A C 1
ATOM 1359 O O . ILE A 1 168 ? 5.602 3.506 -23.749 1.00 41.19 168 ILE A O 1
ATOM 1363 N N . HIS A 1 169 ? 5.851 3.868 -25.935 1.00 34.81 169 HIS A N 1
ATOM 1364 C CA . HIS A 1 169 ? 4.711 4.783 -26.058 1.00 34.81 169 HIS A CA 1
ATOM 1365 C C . HIS A 1 169 ? 3.332 4.186 -25.710 1.00 34.81 169 HIS A C 1
ATOM 1367 O O . HIS A 1 169 ? 2.404 4.953 -25.460 1.00 34.81 169 HIS A O 1
ATOM 1373 N N . LEU A 1 170 ? 3.172 2.857 -25.641 1.00 32.28 170 LEU A N 1
ATOM 1374 C CA . LEU A 1 170 ? 1.859 2.240 -25.390 1.00 32.28 170 LEU A CA 1
ATOM 1375 C C . LEU A 1 170 ? 1.571 1.930 -23.907 1.00 32.28 170 LEU A C 1
ATOM 1377 O O . LEU A 1 170 ? 0.410 1.767 -23.539 1.00 32.28 170 LEU A O 1
ATOM 1381 N N . GLN A 1 171 ? 2.588 1.899 -23.037 1.00 39.91 171 GLN A N 1
ATOM 1382 C CA . GLN A 1 171 ? 2.410 1.584 -21.608 1.00 39.91 171 GLN A CA 1
ATOM 1383 C C . GLN A 1 171 ? 2.007 2.824 -20.781 1.00 39.91 171 GLN A C 1
ATOM 1385 O O . GLN A 1 171 ? 1.281 2.714 -19.794 1.00 39.91 171 GLN A O 1
ATOM 1390 N N . ALA A 1 172 ? 2.433 4.020 -21.204 1.00 37.62 172 ALA A N 1
ATOM 1391 C CA . ALA A 1 172 ? 2.253 5.265 -20.449 1.00 37.62 172 ALA A CA 1
ATOM 1392 C C . ALA A 1 172 ? 0.833 5.866 -20.544 1.00 37.62 172 ALA A C 1
ATOM 1394 O O . ALA A 1 172 ? 0.404 6.582 -19.641 1.00 37.62 172 ALA A O 1
ATOM 1395 N N . CYS A 1 173 ? 0.068 5.560 -21.601 1.00 32.28 173 CYS A N 1
ATOM 1396 C CA . CYS A 1 173 ? -1.237 6.194 -21.838 1.00 32.28 173 CYS A CA 1
ATOM 1397 C C . CYS A 1 173 ? -2.343 5.689 -20.881 1.00 32.28 173 CYS A C 1
ATOM 1399 O O . CYS A 1 173 ? -3.159 6.480 -20.408 1.00 32.28 173 CYS A O 1
ATOM 1401 N N . ASN A 1 174 ? -2.326 4.404 -20.501 1.00 34.47 174 ASN A N 1
ATOM 1402 C CA . ASN A 1 174 ? -3.370 3.814 -19.644 1.00 34.47 174 ASN A CA 1
ATOM 1403 C C . ASN A 1 174 ? -3.150 4.060 -18.139 1.00 34.47 174 ASN A C 1
ATOM 1405 O O . ASN A 1 174 ? -4.113 4.260 -17.390 1.00 34.47 174 ASN A O 1
ATOM 1409 N N . SER A 1 175 ? -1.894 4.101 -17.687 1.00 39.97 175 SER A N 1
ATOM 1410 C CA . SER A 1 175 ? -1.557 4.425 -16.293 1.00 39.97 175 SER A CA 1
ATOM 1411 C C . SER A 1 175 ? -1.800 5.908 -15.999 1.00 39.97 175 SER A C 1
ATOM 1413 O O . SER A 1 175 ? -2.400 6.240 -14.977 1.00 39.97 175 SER A O 1
ATOM 1415 N N . CYS A 1 176 ? -1.461 6.789 -16.950 1.00 39.06 176 CYS A N 1
ATOM 1416 C CA . CYS A 1 176 ? -1.673 8.229 -16.829 1.00 39.06 176 CYS A CA 1
ATOM 1417 C C . CYS A 1 176 ? -3.168 8.592 -16.823 1.00 39.06 176 CYS A C 1
ATOM 1419 O O . CYS A 1 176 ? -3.595 9.376 -15.983 1.00 39.06 176 CYS A O 1
ATOM 1421 N N . GLN A 1 177 ? -4.015 7.958 -17.645 1.00 36.91 177 GLN A N 1
ATOM 1422 C CA . GLN A 1 177 ? -5.463 8.201 -17.565 1.00 36.91 177 GLN A CA 1
ATOM 1423 C C . GLN A 1 177 ? -6.066 7.757 -16.228 1.00 36.91 177 GLN A C 1
ATOM 1425 O O . GLN A 1 177 ? -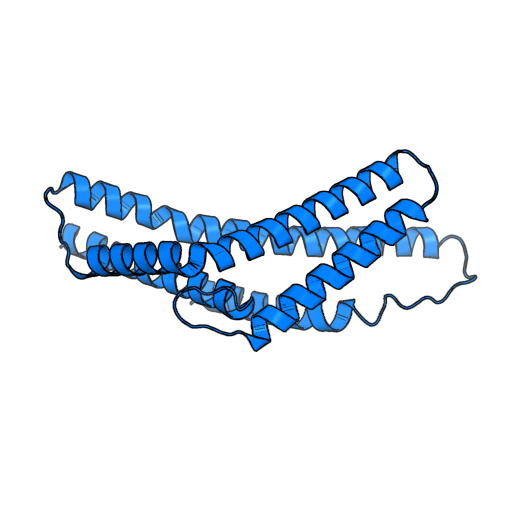6.905 8.461 -15.672 1.00 36.91 177 GLN A O 1
ATOM 1430 N N . THR A 1 178 ? -5.629 6.627 -15.672 1.00 45.84 178 THR A N 1
ATOM 1431 C CA . THR A 1 178 ? -6.215 6.110 -14.428 1.00 45.84 178 THR A CA 1
ATOM 1432 C C . THR A 1 178 ? -5.811 6.958 -13.224 1.00 45.84 178 THR A C 1
ATOM 1434 O O . THR A 1 178 ? -6.673 7.297 -12.414 1.00 45.84 178 THR A O 1
ATOM 1437 N N . VAL A 1 179 ? -4.539 7.360 -13.131 1.00 46.62 179 VAL A N 1
ATOM 1438 C CA . VAL A 1 179 ? -4.022 8.196 -12.037 1.00 46.62 179 VAL A CA 1
ATOM 1439 C C . VAL A 1 179 ? -4.500 9.643 -12.170 1.00 46.62 179 VAL A C 1
ATOM 1441 O O . VAL A 1 179 ? -4.961 10.210 -11.184 1.00 46.62 179 VAL A O 1
ATOM 1444 N N . LEU A 1 180 ? -4.532 10.220 -13.377 1.00 39.41 180 LEU A N 1
ATOM 1445 C CA . LEU A 1 180 ? -5.048 11.575 -13.605 1.00 39.41 180 LEU A CA 1
ATOM 1446 C C . LEU A 1 180 ? -6.561 11.663 -13.335 1.00 39.41 180 LEU A C 1
ATOM 1448 O O . LEU A 1 180 ? -7.006 12.607 -12.690 1.00 39.41 180 LEU A O 1
ATOM 1452 N N . ILE A 1 181 ? -7.364 10.661 -13.722 1.00 47.84 181 ILE A N 1
ATOM 1453 C CA . ILE A 1 181 ? -8.792 10.592 -13.350 1.00 47.84 181 ILE A CA 1
ATOM 1454 C C . ILE A 1 181 ? -8.951 10.440 -11.830 1.00 47.84 181 ILE A C 1
ATOM 1456 O O . ILE A 1 181 ? -9.855 11.047 -11.245 1.00 47.84 181 ILE A O 1
ATOM 1460 N N . PHE A 1 182 ? -8.078 9.670 -11.171 1.00 47.69 182 PHE A N 1
ATOM 1461 C CA . PHE A 1 182 ? -8.094 9.525 -9.715 1.00 47.69 182 PHE A CA 1
ATOM 1462 C C . PHE A 1 182 ? -7.736 10.840 -9.014 1.00 47.69 182 PHE A C 1
ATOM 1464 O O . PHE A 1 182 ? -8.439 11.224 -8.086 1.00 47.69 182 PHE A O 1
ATOM 1471 N N . LEU A 1 183 ? -6.717 11.561 -9.491 1.00 46.44 183 LEU A N 1
ATOM 1472 C CA . LEU A 1 183 ? -6.233 12.829 -8.938 1.00 46.44 183 LEU A CA 1
ATOM 1473 C C . LEU A 1 183 ? -7.166 14.008 -9.236 1.00 46.44 183 LEU A C 1
ATOM 1475 O O . LEU A 1 183 ? -7.382 14.830 -8.348 1.00 46.44 183 LEU A O 1
ATOM 1479 N N . ILE A 1 184 ? -7.791 14.072 -10.417 1.00 48.50 184 ILE A N 1
ATOM 1480 C CA . ILE A 1 184 ? -8.831 15.066 -10.744 1.00 48.50 184 ILE A CA 1
ATOM 1481 C C . ILE A 1 184 ? -10.066 14.842 -9.858 1.00 48.50 184 ILE A C 1
ATOM 1483 O O . ILE A 1 184 ? -10.640 15.798 -9.337 1.00 48.50 184 ILE A O 1
ATOM 1487 N N . ARG A 1 185 ? -10.442 13.582 -9.588 1.00 42.16 185 ARG A N 1
ATOM 1488 C CA . ARG A 1 185 ? -11.498 13.274 -8.607 1.00 42.16 185 ARG A CA 1
ATOM 1489 C C . ARG A 1 185 ? -11.063 13.529 -7.160 1.00 42.16 185 ARG A C 1
ATOM 1491 O O . ARG A 1 185 ? -11.902 13.923 -6.351 1.00 42.16 185 ARG A O 1
ATOM 1498 N N . LEU A 1 186 ? -9.783 13.352 -6.831 1.00 42.81 186 LEU A N 1
ATOM 1499 C CA . LEU A 1 186 ? -9.212 13.636 -5.509 1.00 42.81 186 LEU A CA 1
ATOM 1500 C C . LEU A 1 186 ? -9.252 15.140 -5.203 1.00 42.81 186 LEU A C 1
ATOM 1502 O O . LEU A 1 186 ? -9.741 15.553 -4.157 1.00 42.81 186 LEU A O 1
ATOM 1506 N N . SER A 1 187 ? -8.801 15.960 -6.149 1.00 38.78 187 SER A N 1
ATOM 1507 C CA . SER A 1 187 ? -8.697 17.415 -6.002 1.00 38.78 187 SER A CA 1
ATOM 1508 C C . SER A 1 187 ? -10.053 18.125 -6.080 1.00 38.78 187 SER A C 1
ATOM 1510 O O . SER A 1 187 ? -10.264 19.092 -5.350 1.00 38.78 187 SER A O 1
ATOM 1512 N N . ALA A 1 188 ? -11.012 17.604 -6.854 1.00 40.94 188 ALA A N 1
ATOM 1513 C CA . ALA A 1 188 ? -12.390 18.105 -6.854 1.00 40.94 188 ALA A CA 1
ATOM 1514 C C . ALA A 1 188 ? -13.158 17.793 -5.552 1.00 40.94 188 ALA A C 1
ATOM 1516 O O . ALA A 1 188 ? -14.053 18.543 -5.180 1.00 40.94 188 ALA A O 1
ATOM 1517 N N . THR A 1 189 ? -12.798 16.715 -4.841 1.00 43.44 189 THR A N 1
ATOM 1518 C CA . THR A 1 189 ? -13.497 16.280 -3.611 1.00 43.44 189 THR A CA 1
ATOM 1519 C C . THR A 1 189 ? -12.853 16.821 -2.330 1.00 43.44 189 THR A C 1
ATOM 1521 O O . THR A 1 189 ? -13.500 16.866 -1.298 1.00 43.44 189 THR A O 1
ATOM 1524 N N . ILE A 1 190 ? -11.587 17.249 -2.365 1.00 41.59 190 ILE A N 1
ATOM 1525 C CA . ILE A 1 190 ? -10.930 17.914 -1.221 1.00 41.59 190 ILE A CA 1
ATOM 1526 C C . ILE A 1 190 ? -11.385 19.380 -1.079 1.00 41.59 190 ILE A C 1
ATOM 1528 O O . ILE A 1 190 ? -11.251 19.966 -0.008 1.00 41.59 190 ILE A O 1
ATOM 1532 N N . ARG A 1 191 ? -11.932 19.976 -2.146 1.00 35.22 191 ARG A N 1
ATOM 1533 C CA . ARG A 1 191 ? -12.377 21.379 -2.176 1.00 35.22 191 ARG A CA 1
ATOM 1534 C C . ARG A 1 191 ? -13.857 21.580 -1.798 1.00 35.22 191 ARG A C 1
ATOM 1536 O O . ARG A 1 191 ? -14.270 22.727 -1.680 1.00 35.22 191 ARG A O 1
ATOM 1543 N N . ASN A 1 192 ? -14.631 20.510 -1.607 1.00 35.69 192 ASN A N 1
ATOM 1544 C CA . ASN A 1 192 ? -16.066 20.549 -1.285 1.00 35.69 192 ASN A CA 1
ATOM 1545 C C . ASN A 1 192 ? -16.349 19.739 -0.016 1.00 35.69 192 ASN A C 1
ATOM 1547 O O . ASN A 1 192 ? -17.236 20.145 0.760 1.00 35.69 192 ASN A O 1
#

Radius of gyration: 22.09 Å; chains: 1; bounding box: 50×36×68 Å

Foldseek 3Di:
DVVVVLLVVLLVLLVVLCVLVQVVCVQCQLQLPDHPPVSVVVNLVVLVVVLVVLVVCLVVPDPDPVSNVVSVVVNVVSVVVSVVSVVSNVCSVVVVVVVVVVVCCSPVVPDPDPVSSVVSSVVSVVSVVVSVVVLVVVVVVVVVVVVVVVVVVVVVVVPDPDDDDDDPVPPPPVVCVVSVVVVVVVVVVVVD

pLDDT: mean 71.15, std 16.06, range [32.16, 88.56]